Protein AF-0000000084778686 (afdb_homodimer)

Foldseek 3Di:
DCPPPPPPPPPPPPPPPPVPLPPLPAEEDQQLPPVFQWFPGARAVVQVVDAAAAFHKYWGADDLVQWKKWKDDPVCLVVVHHDPPIDIGRPRTDIDGRHDFAKIKIATNPDCCRPRRVRIDMHGYHYPSPPPPPDPDDPPPPPPPPPPPPPDPPPPPPPPPPPDPD/DPPVPPPPPPPPPPPPPPVPLPPLPAEEDQQLPPVFQWFPGARAVVQVVDAAAAFHKYWGADPLVQWKKWKDDPVCLVVVHHDPPIDIGRPRTDIDGRHDFAKIKIATNPDCCRPRRVRIDMHGYHYPSPPPPPDPDDPPPPPPPPDPPPPDPPPPPPPPPDPDDD

InterPro domains:
  IPR003245 Phytocyanin domain [PF02298] (37-117)
  IPR003245 Phytocyanin domain [PS51485] (27-127)
  IPR008972 Cupredoxin [G3DSA:2.60.40.420] (25-130)
  IPR008972 Cupredoxin [SSF49503] (26-125)
  IPR039391 Phytocyanin-like [PTHR33021] (24-146)

Solvent-accessible surface area (backbone atoms only — not comparable to full-atom values): 20355 Å² total; per-residue (Å²): 134,82,80,72,75,76,74,75,74,75,72,74,73,72,72,69,74,64,75,61,70,71,73,70,70,64,48,76,43,55,40,59,56,95,71,21,56,47,73,74,43,68,37,58,63,59,40,70,74,51,87,43,35,34,57,18,27,41,34,40,40,42,58,43,88,72,47,45,43,31,49,45,53,73,70,32,58,76,67,59,49,84,61,88,50,44,35,35,40,23,72,26,70,41,76,47,68,35,85,55,60,45,77,49,32,40,32,21,79,50,85,53,30,28,79,74,20,40,27,42,40,58,46,64,26,35,54,63,70,62,61,68,74,75,64,74,75,70,75,77,68,76,81,70,83,72,77,80,73,79,76,77,82,75,79,78,75,79,76,77,75,73,82,71,88,117,132,86,74,77,75,76,75,73,73,74,75,74,73,72,71,69,72,67,74,63,70,70,74,69,70,62,47,77,43,55,41,57,57,95,71,22,57,48,72,75,45,69,39,57,61,59,42,70,74,53,89,44,36,34,57,19,28,41,35,40,38,42,57,42,90,72,46,45,42,30,49,45,52,72,70,32,56,75,67,58,45,82,60,88,50,45,36,34,42,22,72,25,69,43,76,48,70,35,84,55,60,44,77,50,34,40,32,22,81,49,85,54,31,27,78,75,20,40,28,43,42,58,47,64,26,35,55,65,70,61,61,70,72,77,65,74,76,71,76,79,70,77,82,71,84,74,78,80,76,80,78,80,82,76,78,80,78,80,79,77,78,75,86,74,80,132

Organism: Brachypodium distachyon (NCBI:txid15368)

Secondary structure (DSSP, 8-state):
---------------------------EEETTGGG-S-TT--HHHHHHTS-EETT-EEEEE--TTT--EEEE-HHHHHHT---TT--EE-SSEEEEE--SSEEEEEE--STTTTTTT--EEEEEEEPTT-------------------------------------/---------------------------EEETTGGG-S-TT--HHHHHHTS-EETT-EEEEE--TTT--EEEE-HHHHHHT---TT--EE-SSEEEEE--SSEEEEEE--STTTTTTT--EEEEEEEPTT-------------------------------------

pLDDT: mean 74.98, std 29.48, range [22.11, 98.94]

Sequence (332 aa):
MASKHMLVAVAVAALAVAFLPGLAVASEHVVGDDKGWTLQFNYTAWSESRKFVVGDTLLFKYGSSSHNVVEVGGVDFAACTKPAGANTWSTGEDRVTLHKAGRRWFICDIGEHCEKGGMKFKVTVDEAGALPPNGPPAPSNPAGKVHAKHFGVAAVTALAAAALVLMASKHMLVAVAVAALAVAFLPGLAVASEHVVGDDKGWTLQFNYTAWSESRKFVVGDTLLFKYGSSSHNVVEVGGVDFAACTKPAGANTWSTGEDRVTLHKAGRRWFICDIGEHCEKGGMKFKVTVDEAGALPPNGPPAPSNPAGKVHAKHFGVAAVTALAAAALVL

Radius of gyration: 33.82 Å; Cα contacts (8 Å, |Δi|>4): 494; chains: 2; bounding box: 87×88×96 Å

Nearest PDB structures (foldseek):
  1ws8-assembly1_C  TM=9.640E-01  e=4.017E-13  Cucurbita pepo
  2cbp-assembly1_A  TM=9.620E-01  e=9.177E-13  Cucumis sativus
  1f56-assembly1_A  TM=9.262E-01  e=1.482E-10  Spinacia oleracea
  1x9u-assembly2_B  TM=9.208E-01  e=4.959E-10  Armoracia rusticana
  2dwt-assembly1_A  TM=5.868E-01  e=4.143E-02  Cereibacter sphaeroides

Structure (mmCIF, N/CA/C/O backbone):
data_AF-0000000084778686-model_v1
#
loop_
_entity.id
_entity.type
_entity.pdbx_description
1 polymer 'Phytocyanin domain-containing protein'
#
loop_
_atom_site.group_PDB
_atom_site.id
_atom_site.type_symbol
_atom_site.label_atom_id
_atom_site.label_alt_id
_atom_site.label_comp_id
_atom_site.label_asym_id
_atom_site.label_entity_id
_atom_site.label_seq_id
_atom_site.pdbx_PDB_ins_code
_atom_site.Cartn_x
_atom_site.Cartn_y
_atom_site.Cartn_z
_atom_site.occupancy
_atom_site.B_iso_or_equiv
_atom_site.auth_seq_id
_atom_site.auth_comp_id
_atom_site.auth_asym_id
_atom_site.auth_atom_id
_atom_site.pdbx_PDB_model_num
ATOM 1 N N . MET A 1 1 ? -3.426 68.688 40.531 1 25.09 1 MET A N 1
ATOM 2 C CA . MET A 1 1 ? -2.719 67.438 40.562 1 25.09 1 MET A CA 1
ATOM 3 C C . MET A 1 1 ? -3.045 66.562 39.344 1 25.09 1 MET A C 1
ATOM 5 O O . MET A 1 1 ? -3.834 67 38.5 1 25.09 1 MET A O 1
ATOM 9 N N . ALA A 1 2 ? -3.525 65.25 39.531 1 34.38 2 ALA A N 1
ATOM 10 C CA . ALA A 1 2 ? -3.209 63.906 39.031 1 34.38 2 ALA A CA 1
ATOM 11 C C . ALA A 1 2 ? -4 63.594 37.75 1 34.38 2 ALA A C 1
ATOM 13 O O . ALA A 1 2 ? -5.168 63.188 37.844 1 34.38 2 ALA A O 1
ATOM 14 N N . SER A 1 3 ? -4.125 64.562 36.844 1 39.91 3 SER A N 1
ATOM 15 C CA . SER A 1 3 ? -4.715 64.125 35.562 1 39.91 3 SER A CA 1
ATOM 16 C C . SER A 1 3 ? -4.035 62.844 35.062 1 39.91 3 SER A C 1
ATOM 18 O O . SER A 1 3 ? -2.877 62.875 34.625 1 39.91 3 SER A O 1
ATOM 20 N N . LYS A 1 4 ? -4.242 61.781 35.906 1 41.91 4 LYS A N 1
ATOM 21 C CA . LYS A 1 4 ? -3.889 60.375 35.656 1 41.91 4 LYS A CA 1
ATOM 22 C C . LYS A 1 4 ? -4.277 59.938 34.25 1 41.91 4 LYS A C 1
ATOM 24 O O . LYS A 1 4 ? -5.445 60.031 33.875 1 41.91 4 LYS A O 1
ATOM 29 N N . HIS A 1 5 ? -3.424 60.312 33.188 1 42.56 5 HIS A N 1
ATOM 30 C CA . HIS A 1 5 ? -3.221 59.719 31.875 1 42.56 5 HIS A CA 1
ATOM 31 C C . HIS A 1 5 ? -3.418 58.219 31.938 1 42.56 5 HIS A C 1
ATOM 33 O O . HIS A 1 5 ? -2.719 57.5 32.688 1 42.56 5 HIS A O 1
ATOM 39 N N . MET A 1 6 ? -4.68 57.812 32 1 36.16 6 MET A N 1
ATOM 40 C CA . MET A 1 6 ? -5.07 56.406 31.781 1 36.16 6 MET A CA 1
ATOM 41 C C . MET A 1 6 ? -4.367 55.844 30.562 1 36.16 6 MET A 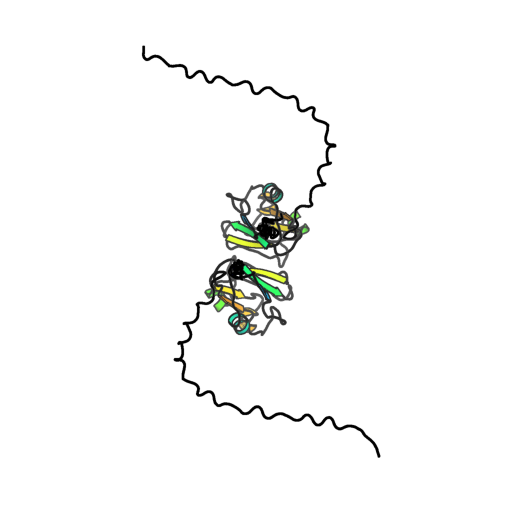C 1
ATOM 43 O O . MET A 1 6 ? -4.617 56.25 29.438 1 36.16 6 MET A O 1
ATOM 47 N N . LEU A 1 7 ? -3.031 55.625 30.609 1 38.62 7 LEU A N 1
ATOM 48 C CA . LEU A 1 7 ? -2.301 54.844 29.641 1 38.62 7 LEU A CA 1
ATOM 49 C C . LEU A 1 7 ? -3.025 53.531 29.359 1 38.62 7 LEU A C 1
ATOM 51 O O . LEU A 1 7 ? -3.236 52.719 30.266 1 38.62 7 LEU A O 1
ATOM 55 N N . VAL A 1 8 ? -4.121 53.625 28.625 1 40.12 8 VAL A N 1
ATOM 56 C CA . VAL A 1 8 ? -4.742 52.406 28.047 1 40.12 8 VAL A CA 1
ATOM 57 C C . VAL A 1 8 ? -3.666 51.531 27.438 1 40.12 8 VAL A C 1
ATOM 59 O O . VAL A 1 8 ? -2.953 51.938 26.516 1 40.12 8 VAL A O 1
ATOM 62 N N . ALA A 1 9 ? -2.898 50.781 28.25 1 38 9 ALA A N 1
ATOM 63 C CA . ALA A 1 9 ? -2.047 49.688 27.797 1 38 9 ALA A CA 1
ATOM 64 C C . ALA A 1 9 ? -2.795 48.781 26.812 1 38 9 ALA A C 1
ATOM 66 O O . ALA A 1 9 ? -3.809 48.156 27.172 1 38 9 ALA A O 1
ATOM 67 N N . VAL A 1 10 ? -3.027 49.25 25.609 1 40.84 10 VAL A N 1
ATOM 68 C CA . VAL A 1 10 ? -3.398 48.281 24.547 1 40.84 10 VAL A CA 1
ATOM 69 C C . VAL A 1 10 ? -2.516 47.062 24.641 1 40.84 10 VAL A C 1
ATOM 71 O O . VAL A 1 10 ? -1.301 47.125 24.438 1 40.84 10 VAL A O 1
ATOM 74 N N . ALA A 1 11 ? -2.758 46.125 25.594 1 37.62 11 ALA A N 1
ATOM 75 C CA . ALA A 1 11 ? -2.141 44.812 25.547 1 37.62 11 ALA A CA 1
ATOM 76 C C . ALA A 1 11 ? -2.277 44.188 24.172 1 37.62 11 ALA A C 1
ATOM 78 O O . ALA A 1 11 ? -3.391 43.969 23.688 1 37.62 11 ALA A O 1
ATOM 79 N N . VAL A 1 12 ? -1.451 44.594 23.219 1 39.34 12 VAL A N 1
ATOM 80 C CA . VAL A 1 12 ? -1.288 43.812 22 1 39.34 12 VAL A CA 1
ATOM 81 C C . VAL A 1 12 ? -1.288 42.312 22.344 1 39.34 12 VAL A C 1
ATOM 83 O O . VAL A 1 12 ? -0.411 41.844 23.062 1 39.34 12 VAL A O 1
ATOM 86 N N . ALA A 1 13 ? -2.445 41.688 22.578 1 37.62 13 ALA A N 1
ATOM 87 C CA . ALA A 1 13 ? -2.512 40.25 22.562 1 37.62 13 ALA A CA 1
ATOM 88 C C . ALA A 1 13 ? -1.641 39.656 21.438 1 37.62 13 ALA A C 1
ATOM 90 O O . ALA A 1 13 ? -1.935 39.844 20.266 1 37.62 13 ALA A O 1
ATOM 91 N N . ALA A 1 14 ? -0.304 39.656 21.516 1 37.28 14 ALA A N 1
ATOM 92 C CA . ALA A 1 14 ? 0.482 38.812 20.656 1 37.28 14 ALA A CA 1
ATOM 93 C C . ALA A 1 14 ? -0.18 37.438 20.484 1 37.28 14 ALA A C 1
ATOM 95 O O . ALA A 1 14 ? -0.278 36.656 21.453 1 37.28 14 ALA A O 1
ATOM 96 N N . LEU A 1 15 ? -1.285 37.312 19.75 1 38.56 15 LEU A N 1
ATOM 97 C CA . LEU A 1 15 ? -1.689 36 19.312 1 38.56 15 LEU A CA 1
ATOM 98 C C . LEU A 1 15 ? -0.472 35.125 19.062 1 38.56 15 LEU A C 1
ATOM 100 O O . LEU A 1 15 ? 0.303 35.375 18.141 1 38.56 15 LEU A O 1
ATOM 104 N N . ALA A 1 16 ? 0.189 34.625 20.078 1 36.12 16 ALA A N 1
ATOM 105 C CA . ALA A 1 16 ? 1.162 33.562 19.891 1 36.12 16 ALA A CA 1
ATOM 106 C C . ALA A 1 16 ? 0.716 32.594 18.797 1 36.12 16 ALA A C 1
ATOM 108 O O . ALA A 1 16 ? -0.283 31.875 18.953 1 36.12 16 ALA A O 1
ATOM 109 N N . VAL A 1 17 ? 0.829 32.969 17.531 1 39.16 17 VAL A N 1
ATOM 110 C CA . VAL A 1 17 ? 0.806 31.891 16.562 1 39.16 17 VAL A CA 1
ATOM 111 C C . VAL A 1 17 ? 1.524 30.672 17.125 1 39.16 17 VAL A C 1
ATOM 113 O O . VAL A 1 17 ? 2.75 30.672 17.266 1 39.16 17 VAL A O 1
ATOM 116 N N . ALA A 1 18 ? 0.991 30.078 18.219 1 39.03 18 ALA A N 1
ATOM 117 C CA . ALA A 1 18 ? 1.521 28.766 18.578 1 39.03 18 ALA A CA 1
ATOM 118 C C . ALA A 1 18 ? 2.111 28.062 17.359 1 39.03 18 ALA A C 1
ATOM 120 O O . ALA A 1 18 ? 1.442 27.922 16.328 1 39.03 18 ALA A O 1
ATOM 121 N N . PHE A 1 19 ? 3.393 28.203 17.125 1 37.66 19 PHE A N 1
ATOM 122 C CA . PHE A 1 19 ? 4.078 27.234 16.266 1 37.66 19 PHE A CA 1
ATOM 123 C C . PHE A 1 19 ? 3.402 25.875 16.344 1 37.66 19 PHE A C 1
ATOM 125 O O . PHE A 1 19 ? 3.525 25.172 17.359 1 37.66 19 PHE A O 1
ATOM 132 N N . LEU A 1 20 ? 2.16 25.688 16 1 42.56 20 LEU A N 1
ATOM 133 C CA . LEU A 1 20 ? 1.741 24.312 15.781 1 42.56 20 LEU A CA 1
ATOM 134 C C . LEU A 1 20 ? 2.916 23.453 15.32 1 42.56 20 LEU A C 1
ATOM 136 O O . LEU A 1 20 ? 3.607 23.797 14.367 1 42.56 20 LEU A O 1
ATOM 140 N N . PRO A 1 21 ? 3.686 22.812 16.219 1 46.88 21 PRO A N 1
ATOM 141 C CA . PRO A 1 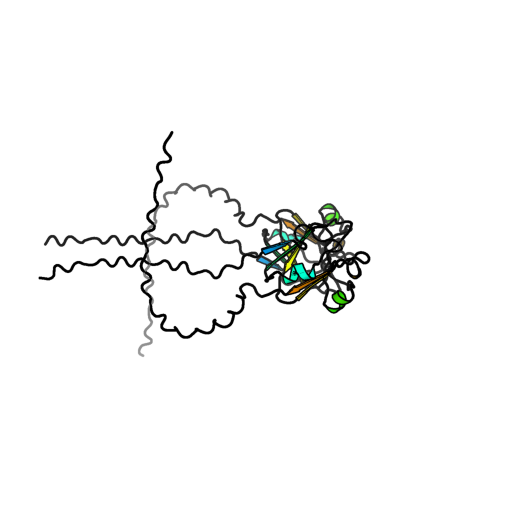21 ? 4.668 21.922 15.609 1 46.88 21 PRO A CA 1
ATOM 142 C C . PRO A 1 21 ? 4.32 21.547 14.164 1 46.88 21 PRO A C 1
ATOM 144 O O . PRO A 1 21 ? 3.146 21.562 13.789 1 46.88 21 PRO A O 1
ATOM 147 N N . GLY A 1 22 ? 5.125 21.984 13.195 1 44.84 22 GLY A N 1
ATOM 148 C CA . GLY A 1 22 ? 4.945 21.656 11.789 1 44.84 22 GLY A CA 1
ATOM 149 C C . GLY A 1 22 ? 4.172 20.359 11.57 1 44.84 22 GLY A C 1
ATOM 150 O O . GLY A 1 22 ? 4.625 19.297 11.961 1 44.84 22 GLY A O 1
ATOM 151 N N . LEU A 1 23 ? 2.867 20.312 11.797 1 49.16 23 LEU A N 1
ATOM 152 C CA . LEU A 1 23 ? 2.137 19.172 11.234 1 49.16 23 LEU A CA 1
ATOM 153 C C . LEU A 1 23 ? 2.926 18.516 10.109 1 49.16 23 LEU A C 1
ATOM 155 O O . LEU A 1 23 ? 3.152 19.141 9.062 1 49.16 23 LEU A O 1
ATOM 159 N N . ALA A 1 24 ? 4.039 17.844 10.453 1 56.38 24 ALA A N 1
ATOM 160 C CA . ALA A 1 24 ? 4.816 17.109 9.453 1 56.38 24 ALA A CA 1
ATOM 161 C C . ALA A 1 24 ? 3.912 16.531 8.375 1 56.38 24 ALA A C 1
ATOM 163 O O . ALA A 1 24 ? 3.1 15.641 8.656 1 56.38 24 ALA A O 1
ATOM 164 N N . VAL A 1 25 ? 3.502 17.406 7.359 1 69.5 25 VAL A N 1
ATOM 165 C CA . VAL A 1 25 ? 2.725 17.016 6.188 1 69.5 25 VAL A CA 1
ATOM 166 C C . VAL A 1 25 ? 3.379 15.812 5.512 1 69.5 25 VAL A C 1
ATOM 168 O O . VAL A 1 25 ? 4.605 15.758 5.383 1 69.5 25 VAL A O 1
ATOM 171 N N . ALA A 1 26 ? 2.738 14.656 5.508 1 83.56 26 ALA A N 1
ATOM 172 C CA . ALA A 1 26 ? 3.184 13.453 4.801 1 83.56 26 ALA A CA 1
ATOM 173 C C . ALA A 1 26 ? 3.697 13.805 3.404 1 83.56 26 ALA A C 1
ATOM 175 O O . ALA A 1 26 ? 3.066 14.57 2.678 1 83.56 26 ALA A O 1
ATOM 176 N N . SER A 1 27 ? 4.965 13.414 3.055 1 92.56 27 SER A N 1
ATOM 177 C CA . SER A 1 27 ? 5.586 13.664 1.758 1 92.56 27 SER A CA 1
ATOM 178 C C . SER A 1 27 ? 5.504 12.438 0.859 1 92.56 27 SER A C 1
ATOM 180 O O . SER A 1 27 ? 5.52 11.305 1.344 1 92.56 27 SER A O 1
ATOM 182 N N . GLU A 1 28 ? 5.375 12.703 -0.381 1 96.38 28 GLU A N 1
ATOM 183 C CA . GLU A 1 28 ? 5.539 11.672 -1.402 1 96.38 28 GLU A CA 1
ATOM 184 C C . GLU A 1 28 ? 6.945 11.711 -1.998 1 96.38 28 GLU A C 1
ATOM 186 O O . GLU A 1 28 ? 7.387 12.742 -2.506 1 96.38 28 GLU A O 1
ATOM 191 N N . HIS A 1 29 ? 7.637 10.648 -1.896 1 98.44 29 HIS A N 1
ATOM 192 C CA . HIS A 1 29 ? 8.969 10.484 -2.463 1 98.44 29 HIS A CA 1
ATOM 193 C C . HIS A 1 29 ? 8.922 9.664 -3.75 1 98.44 29 HIS A C 1
ATOM 195 O O . HIS A 1 29 ? 8.609 8.469 -3.723 1 98.44 29 HIS A O 1
ATOM 201 N N . VAL A 1 30 ? 9.297 10.328 -4.887 1 98.75 30 VAL A N 1
ATOM 202 C CA . VAL A 1 30 ? 9.406 9.562 -6.117 1 98.75 30 VAL A CA 1
ATOM 203 C C . VAL A 1 30 ? 10.703 8.742 -6.102 1 98.75 30 VAL A C 1
ATOM 205 O O . VAL A 1 30 ? 11.797 9.312 -6.125 1 98.75 30 VAL A O 1
ATOM 208 N N . VAL A 1 31 ? 10.562 7.48 -6.07 1 98.94 31 VAL A N 1
ATOM 209 C CA . VAL A 1 31 ? 11.727 6.598 -6.023 1 98.94 31 VAL A CA 1
ATOM 210 C C . VAL A 1 31 ? 12.516 6.719 -7.324 1 98.94 31 VAL A C 1
ATOM 212 O O . VAL A 1 31 ? 11.977 6.52 -8.414 1 98.94 31 VAL A O 1
ATOM 215 N N . GLY A 1 32 ? 13.789 7.051 -7.172 1 98.88 32 GLY A N 1
ATOM 216 C CA . GLY A 1 32 ? 14.641 7.219 -8.344 1 98.88 32 GLY A CA 1
ATOM 217 C C . GLY A 1 32 ? 14.508 8.586 -8.977 1 98.88 32 GLY A C 1
ATOM 218 O O . GLY A 1 32 ? 15.07 8.836 -10.047 1 98.88 32 GLY A O 1
ATOM 219 N N . ASP A 1 33 ? 13.711 9.445 -8.414 1 98.31 33 ASP A N 1
ATOM 220 C CA . ASP A 1 33 ? 13.5 10.797 -8.914 1 98.31 33 ASP A CA 1
ATOM 221 C C . ASP A 1 33 ? 13.07 10.781 -10.375 1 98.31 33 ASP A C 1
ATOM 223 O O . ASP A 1 33 ? 12.094 10.125 -10.734 1 98.31 33 ASP A O 1
ATOM 227 N N . ASP A 1 34 ? 13.789 11.461 -11.25 1 98 34 ASP A N 1
ATOM 228 C CA . ASP A 1 34 ? 13.375 11.594 -12.641 1 98 34 ASP A CA 1
ATOM 229 C C . ASP A 1 34 ? 13.609 10.297 -13.414 1 98 34 ASP A C 1
ATOM 231 O O . ASP A 1 34 ? 13.039 10.086 -14.484 1 98 34 ASP A O 1
ATOM 235 N N . LYS A 1 35 ? 14.398 9.438 -12.93 1 98.56 35 LYS A N 1
ATOM 236 C CA . LYS A 1 35 ? 14.711 8.188 -13.625 1 98.56 35 LYS A CA 1
ATOM 237 C C . LYS A 1 35 ? 13.656 7.125 -13.336 1 98.56 35 LYS A C 1
ATOM 239 O O . LYS A 1 35 ? 13.531 6.156 -14.086 1 98.56 35 LYS A O 1
ATOM 244 N N . GLY A 1 36 ? 12.992 7.305 -12.164 1 98.81 36 GLY A N 1
ATOM 245 C CA . GLY A 1 36 ? 12.031 6.297 -11.742 1 98.81 36 GLY A CA 1
ATOM 246 C C . GLY A 1 36 ? 12.688 5.012 -11.266 1 98.81 36 GLY A C 1
ATOM 247 O O . GLY A 1 36 ? 13.867 5.008 -10.898 1 98.81 36 GLY A O 1
ATOM 248 N N . TRP A 1 37 ? 11.906 4.02 -11.102 1 98.94 37 TRP A N 1
ATOM 249 C CA . TRP A 1 37 ? 12.312 2.672 -10.711 1 98.94 37 TRP A CA 1
ATOM 250 C C . TRP A 1 37 ? 12.859 1.9 -11.906 1 98.94 37 TRP A C 1
ATOM 252 O O . TRP A 1 37 ? 12.094 1.335 -12.688 1 98.94 37 TRP A O 1
ATOM 262 N N . THR A 1 38 ? 14.219 1.87 -11.961 1 98.81 38 THR A N 1
ATOM 263 C CA . THR A 1 38 ? 14.867 1.412 -13.188 1 98.81 38 THR A CA 1
ATOM 264 C C . THR A 1 38 ? 16.188 0.718 -12.875 1 98.81 38 THR A C 1
ATOM 266 O O . THR A 1 38 ? 16.625 0.693 -11.727 1 98.81 38 THR A O 1
ATOM 269 N N . LEU A 1 39 ? 16.781 0.163 -13.969 1 98.81 39 LEU A N 1
ATOM 270 C CA . LEU A 1 39 ? 18.062 -0.527 -13.828 1 98.81 39 LEU A CA 1
ATOM 271 C C . LEU A 1 39 ? 19.203 0.471 -13.719 1 98.81 39 LEU A C 1
ATOM 273 O O . LEU A 1 39 ? 19.125 1.572 -14.266 1 98.81 39 LEU A O 1
ATOM 277 N N . GLN A 1 40 ? 20.203 0.051 -12.945 1 98.5 40 GLN A N 1
ATOM 278 C CA . GLN A 1 40 ? 21.5 0.722 -12.883 1 98.5 40 GLN A CA 1
ATOM 279 C C . GLN A 1 40 ? 21.359 2.131 -12.312 1 98.5 40 GLN A C 1
ATOM 281 O O . GLN A 1 40 ? 22.031 3.059 -12.766 1 98.5 40 GLN A O 1
ATOM 286 N N . PHE A 1 41 ? 20.531 2.375 -11.523 1 98.81 41 PHE A N 1
ATOM 287 C CA . PHE A 1 41 ? 20.422 3.574 -10.703 1 98.81 41 PHE A CA 1
ATOM 288 C C . PHE A 1 41 ? 20.953 3.324 -9.297 1 98.81 41 PHE A C 1
ATOM 290 O O . PHE A 1 41 ? 20.766 2.238 -8.742 1 98.81 41 PHE A O 1
ATOM 297 N N . ASN A 1 42 ? 21.516 4.305 -8.68 1 98.81 42 ASN A N 1
ATOM 298 C CA . ASN A 1 42 ? 22.062 4.168 -7.328 1 98.81 42 ASN A CA 1
ATOM 299 C C . ASN A 1 42 ? 21.016 4.484 -6.266 1 98.81 42 ASN A C 1
ATOM 301 O O . ASN A 1 42 ? 21.031 5.566 -5.684 1 98.81 42 ASN A O 1
ATOM 305 N N . TYR A 1 43 ? 20.25 3.5 -5.887 1 98.88 43 TYR A N 1
ATOM 306 C CA . TYR A 1 43 ? 19.156 3.693 -4.941 1 98.88 43 TYR A CA 1
ATOM 307 C C . TYR A 1 43 ? 19.688 3.875 -3.523 1 98.88 43 TYR A C 1
ATOM 309 O O . TYR A 1 43 ? 19.047 4.527 -2.693 1 98.88 43 TYR A O 1
ATOM 317 N N . THR A 1 44 ? 20.812 3.32 -3.24 1 98.19 44 THR A N 1
ATOM 318 C CA . THR A 1 44 ? 21.406 3.531 -1.927 1 98.19 44 THR A CA 1
ATOM 319 C C . THR A 1 44 ? 21.672 5.016 -1.685 1 98.19 44 THR A C 1
ATOM 321 O O . THR A 1 44 ? 21.281 5.559 -0.647 1 98.19 44 THR A O 1
ATOM 324 N N . ALA A 1 45 ? 22.266 5.605 -2.623 1 98.44 45 ALA A N 1
ATOM 325 C CA . ALA A 1 45 ? 22.531 7.039 -2.496 1 98.44 45 ALA A CA 1
ATOM 326 C C . ALA A 1 45 ? 21.219 7.82 -2.424 1 98.44 45 ALA A C 1
ATOM 328 O O . ALA A 1 45 ? 21.094 8.773 -1.645 1 98.44 45 ALA A O 1
ATOM 329 N N . TRP A 1 46 ? 20.297 7.531 -3.24 1 98.69 46 TRP A N 1
ATOM 330 C CA . TRP A 1 46 ? 19 8.18 -3.266 1 98.69 46 TRP A CA 1
ATOM 331 C C . TRP A 1 46 ? 18.328 8.133 -1.892 1 98.69 46 TRP A C 1
ATOM 333 O O . TRP A 1 46 ? 17.859 9.148 -1.387 1 98.69 46 TRP A O 1
ATOM 343 N N . SER A 1 47 ? 18.281 6.883 -1.266 1 98.62 47 SER A N 1
ATOM 344 C CA . SER A 1 47 ? 17.578 6.723 -0.002 1 98.62 47 SER A CA 1
ATOM 345 C C . SER A 1 47 ? 18.344 7.352 1.152 1 98.62 47 SER A C 1
ATOM 347 O O . SER A 1 47 ? 17.75 7.875 2.094 1 98.62 47 SER A O 1
ATOM 349 N N . GLU A 1 48 ? 19.609 7.402 1.106 1 97.56 48 GLU A N 1
ATOM 350 C CA . GLU A 1 48 ? 20.422 7.918 2.199 1 97.56 48 GLU A CA 1
ATOM 351 C C . GLU A 1 48 ? 20.406 9.445 2.232 1 97.56 48 GLU A C 1
ATOM 353 O O . GLU A 1 48 ? 20.734 10.055 3.254 1 97.56 48 GLU A O 1
ATOM 358 N N . SER A 1 49 ? 20.062 10.016 1.188 1 96.81 49 SER A N 1
ATOM 359 C CA . SER A 1 49 ? 20.047 11.477 1.109 1 96.81 49 SER A CA 1
ATOM 360 C C . SER A 1 49 ? 18.719 12.047 1.594 1 96.81 49 SER A C 1
ATOM 362 O O . SER A 1 49 ? 18.516 13.266 1.56 1 96.81 49 SER A O 1
ATOM 364 N N . ARG A 1 50 ? 17.875 11.242 2.104 1 96.69 50 ARG A N 1
ATOM 365 C CA . ARG A 1 50 ? 16.516 11.664 2.418 1 96.69 50 ARG A CA 1
ATOM 366 C C . ARG A 1 50 ? 16.125 11.234 3.826 1 96.69 50 ARG A C 1
ATOM 368 O O . ARG A 1 50 ? 16.672 10.266 4.359 1 96.69 50 ARG A O 1
ATOM 375 N N . LYS A 1 51 ? 15.219 12.016 4.285 1 96.19 51 LYS A N 1
ATOM 376 C CA . LYS A 1 51 ? 14.539 11.617 5.52 1 96.19 51 LYS A CA 1
ATOM 377 C C . LYS A 1 51 ? 13.156 11.055 5.227 1 96.19 51 LYS A C 1
ATOM 379 O O . LYS A 1 51 ? 12.406 11.617 4.426 1 96.19 51 LYS A O 1
ATOM 384 N N . PHE A 1 52 ? 12.891 9.984 5.855 1 97.31 52 PHE A N 1
ATOM 385 C CA . PHE A 1 52 ? 11.578 9.352 5.762 1 97.31 52 PHE A CA 1
ATOM 386 C C . PHE A 1 52 ? 10.906 9.297 7.125 1 97.31 52 PHE A C 1
ATOM 388 O O . PHE A 1 52 ? 11.516 8.891 8.117 1 97.31 52 PHE A O 1
ATOM 395 N N . VAL A 1 53 ? 9.633 9.656 7.137 1 96.12 53 VAL A N 1
ATOM 396 C CA . VAL A 1 53 ? 8.883 9.594 8.391 1 96.12 53 VAL A CA 1
ATOM 397 C C . VAL A 1 53 ? 7.562 8.867 8.156 1 96.12 53 VAL A C 1
ATOM 399 O O . VAL A 1 53 ? 7.105 8.734 7.023 1 96.12 53 VAL A O 1
ATOM 402 N N . VAL A 1 54 ? 7.031 8.398 9.258 1 95.94 54 VAL A N 1
ATOM 403 C CA . VAL A 1 54 ? 5.734 7.738 9.211 1 95.94 54 VAL A CA 1
ATOM 404 C C . VAL A 1 54 ? 4.727 8.633 8.492 1 95.94 54 VAL A C 1
ATOM 406 O O . VAL A 1 54 ? 4.645 9.828 8.766 1 95.94 54 VAL A O 1
ATOM 409 N N . GLY A 1 55 ? 3.967 8.023 7.594 1 93.31 55 GLY A N 1
ATOM 410 C CA . GLY A 1 55 ? 2.979 8.766 6.824 1 93.31 55 GLY A CA 1
ATOM 411 C C . GLY A 1 55 ? 3.453 9.125 5.43 1 93.31 55 GLY A C 1
ATOM 412 O O . GLY A 1 55 ? 2.641 9.391 4.543 1 93.31 55 GLY A O 1
ATOM 413 N N . ASP A 1 56 ? 4.766 9.164 5.203 1 96.75 56 ASP A N 1
ATOM 414 C CA . ASP A 1 56 ? 5.289 9.406 3.863 1 96.75 56 ASP A CA 1
ATOM 415 C C . ASP A 1 56 ? 4.852 8.305 2.898 1 96.75 56 ASP A C 1
ATOM 417 O O . ASP A 1 56 ? 4.453 7.219 3.328 1 96.75 56 ASP A O 1
ATOM 421 N N . THR A 1 57 ? 4.902 8.664 1.663 1 98.19 57 THR A N 1
ATOM 422 C CA . THR A 1 57 ? 4.582 7.727 0.593 1 98.19 57 THR A CA 1
ATOM 423 C C . THR A 1 57 ? 5.754 7.594 -0.377 1 98.19 57 THR A C 1
ATOM 425 O O . THR A 1 57 ? 6.379 8.594 -0.743 1 98.19 57 THR A O 1
ATOM 428 N N . LEU A 1 58 ? 6.043 6.312 -0.723 1 98.88 58 LEU A N 1
ATOM 429 C CA . LEU A 1 58 ? 6.938 6.035 -1.843 1 98.88 58 LEU A CA 1
ATOM 430 C C . LEU A 1 58 ? 6.148 5.848 -3.135 1 98.88 58 LEU A C 1
ATOM 432 O O . LEU A 1 58 ? 5.223 5.031 -3.191 1 98.88 58 LEU A O 1
ATOM 436 N N . LEU A 1 59 ? 6.512 6.641 -4.125 1 98.88 59 LEU A N 1
ATOM 437 C CA . LEU A 1 59 ? 5.918 6.484 -5.449 1 98.88 59 LEU A CA 1
ATOM 438 C C . LEU A 1 59 ? 6.887 5.785 -6.398 1 98.88 59 LEU A C 1
ATOM 440 O O . LEU A 1 59 ? 7.969 6.301 -6.684 1 98.88 59 LEU A O 1
ATOM 444 N N . PHE A 1 60 ? 6.48 4.652 -6.914 1 98.88 60 PHE A N 1
ATOM 445 C CA . PHE A 1 60 ? 7.246 3.898 -7.898 1 98.88 60 PHE A CA 1
ATOM 446 C C . PHE A 1 60 ? 6.656 4.074 -9.297 1 98.88 60 PHE A C 1
ATOM 448 O O . PHE A 1 60 ? 5.492 3.744 -9.523 1 98.88 60 PHE A O 1
ATOM 455 N N . LYS A 1 61 ? 7.496 4.547 -10.172 1 98.81 61 LYS A N 1
ATOM 456 C CA . LYS A 1 61 ? 7.121 4.664 -11.578 1 98.81 61 LYS A CA 1
ATOM 457 C C . LYS A 1 61 ? 8.008 3.791 -12.453 1 98.81 61 LYS A C 1
ATOM 459 O O . LYS A 1 61 ? 9.234 3.896 -12.406 1 98.81 61 LYS A O 1
ATOM 464 N N . TYR A 1 62 ? 7.406 2.936 -13.242 1 98.62 62 TYR A N 1
ATOM 465 C CA . TYR A 1 62 ? 8.141 1.999 -14.086 1 98.62 62 TYR A CA 1
ATOM 466 C C . TYR A 1 62 ? 7.234 1.384 -15.141 1 98.62 62 TYR A C 1
ATOM 468 O O . TYR A 1 62 ? 6.012 1.538 -15.078 1 98.62 62 TYR A O 1
ATOM 476 N N . GLY A 1 63 ? 7.812 0.758 -16.188 1 97.25 63 GLY A N 1
ATOM 477 C CA . GLY A 1 63 ? 7.02 -0.073 -17.078 1 97.25 63 GLY A CA 1
ATOM 478 C C . GLY A 1 63 ? 6.512 -1.341 -16.406 1 97.25 63 GLY A C 1
ATOM 479 O O . GLY A 1 63 ? 7.301 -2.189 -15.992 1 97.25 63 GLY A O 1
ATOM 480 N N . SER A 1 64 ? 5.207 -1.475 -16.438 1 95 64 SER A N 1
ATOM 481 C CA . SER A 1 64 ? 4.598 -2.561 -15.672 1 95 64 SER A CA 1
ATOM 482 C C . SER A 1 64 ? 4.977 -3.92 -16.25 1 95 64 SER A C 1
ATOM 484 O O . SER A 1 64 ? 4.914 -4.938 -15.555 1 95 64 SER A O 1
ATOM 486 N N . SER A 1 65 ? 5.391 -3.953 -17.391 1 95.44 65 SER A N 1
ATOM 487 C CA . SER A 1 65 ? 5.809 -5.203 -18.016 1 95.44 65 SER A CA 1
ATOM 488 C C . SER A 1 65 ? 7.262 -5.523 -17.688 1 95.44 65 SER A C 1
ATOM 490 O O . SER A 1 65 ? 7.727 -6.645 -17.922 1 95.44 65 SER A O 1
ATOM 492 N N . SER A 1 66 ? 7.941 -4.629 -17.156 1 97.06 66 SER A N 1
ATOM 493 C CA . SER A 1 66 ? 9.391 -4.789 -17.047 1 97.06 66 SER A CA 1
ATOM 494 C C . SER A 1 66 ? 9.812 -4.973 -15.594 1 97.06 66 SER A C 1
ATOM 496 O O . SER A 1 66 ? 10.828 -5.625 -15.32 1 97.06 66 SER A O 1
ATOM 498 N N . HIS A 1 67 ? 9.07 -4.312 -14.719 1 98.56 67 HIS A N 1
ATOM 499 C CA . HIS A 1 67 ? 9.5 -4.309 -13.328 1 98.56 67 HIS A CA 1
ATOM 500 C C . HIS A 1 67 ? 8.328 -4.516 -12.383 1 98.56 67 HIS A C 1
ATOM 502 O O . HIS A 1 67 ? 7.168 -4.441 -12.797 1 98.56 67 HIS A O 1
ATOM 508 N N . ASN A 1 68 ? 8.609 -4.871 -11.156 1 98.75 68 ASN A N 1
ATOM 509 C CA . ASN A 1 68 ? 7.691 -4.855 -10.023 1 98.75 68 ASN A CA 1
ATOM 510 C C . ASN A 1 68 ? 8.359 -4.293 -8.773 1 98.75 68 ASN A C 1
ATOM 512 O O . ASN A 1 68 ? 9.508 -3.846 -8.82 1 98.75 68 ASN A O 1
ATOM 516 N N . VAL A 1 69 ? 7.625 -4.113 -7.711 1 98.94 69 VAL A N 1
ATOM 517 C CA . VAL A 1 69 ? 8.117 -3.758 -6.387 1 98.94 69 VAL A CA 1
ATOM 518 C C . VAL A 1 69 ? 7.727 -4.84 -5.379 1 98.94 69 VAL A C 1
ATOM 520 O O . VAL A 1 69 ? 6.551 -5.191 -5.266 1 98.94 69 VAL A O 1
ATOM 523 N N . VAL A 1 70 ? 8.727 -5.371 -4.723 1 98.88 70 VAL A N 1
ATOM 524 C CA . VAL A 1 70 ? 8.484 -6.359 -3.676 1 98.88 70 VAL A CA 1
ATOM 525 C C . VAL A 1 70 ? 9.07 -5.867 -2.354 1 98.88 70 VAL A C 1
ATOM 527 O O . VAL A 1 70 ? 10.219 -5.43 -2.299 1 98.88 70 VAL A O 1
ATOM 530 N N . GLU A 1 71 ? 8.227 -5.867 -1.33 1 98.81 71 GLU A N 1
ATOM 531 C CA . GLU A 1 71 ? 8.758 -5.602 0.005 1 98.81 71 GLU A CA 1
ATOM 532 C C . GLU A 1 71 ? 9.25 -6.883 0.671 1 98.81 71 GLU A C 1
ATOM 534 O O . GLU A 1 71 ? 8.547 -7.898 0.671 1 98.81 71 GLU A O 1
ATOM 539 N N . VAL A 1 72 ? 10.5 -6.75 1.211 1 98.75 72 VAL A N 1
ATOM 540 C CA . VAL A 1 72 ? 11.117 -7.953 1.768 1 98.75 72 VAL A CA 1
ATOM 541 C C . VAL A 1 72 ? 11.758 -7.625 3.115 1 98.75 72 VAL A C 1
ATOM 543 O O . VAL A 1 72 ? 11.68 -6.488 3.588 1 98.75 72 VAL A O 1
ATOM 546 N N . GLY A 1 73 ? 12.227 -8.695 3.805 1 97.94 73 GLY A N 1
ATOM 547 C CA . GLY A 1 73 ? 13.047 -8.523 4.992 1 97.94 73 GLY A CA 1
ATOM 548 C C . GLY A 1 73 ? 14.531 -8.406 4.68 1 97.94 73 GLY A C 1
ATOM 549 O O . GLY A 1 73 ? 14.938 -8.578 3.529 1 97.94 73 GLY A O 1
ATOM 550 N N . GLY A 1 74 ? 15.305 -8.148 5.715 1 98.31 74 GLY A N 1
ATOM 551 C CA . GLY A 1 74 ? 16.734 -7.906 5.555 1 98.31 74 GLY A CA 1
ATOM 552 C C . GLY A 1 74 ? 17.469 -9.07 4.918 1 98.31 74 GLY A C 1
ATOM 553 O O . GLY A 1 74 ? 18.328 -8.875 4.055 1 98.31 74 GLY A O 1
ATOM 554 N N . VAL A 1 75 ? 17.156 -10.242 5.309 1 98.38 75 VAL A N 1
ATOM 555 C CA . VAL A 1 75 ? 17.828 -11.43 4.801 1 98.38 75 VAL A CA 1
ATOM 556 C C . VAL A 1 75 ? 17.516 -11.609 3.316 1 98.38 75 VAL A C 1
ATOM 558 O O . VAL A 1 75 ? 18.422 -11.836 2.506 1 98.38 75 VAL A O 1
ATOM 561 N N . ASP A 1 76 ? 16.266 -11.5 2.953 1 98.69 76 ASP A N 1
ATOM 562 C CA . ASP A 1 76 ? 15.859 -11.633 1.56 1 98.69 76 ASP A CA 1
ATOM 563 C C . ASP A 1 76 ? 16.391 -10.484 0.71 1 98.69 76 ASP A C 1
ATOM 565 O O . ASP A 1 76 ? 16.719 -10.672 -0.464 1 98.69 76 ASP A O 1
ATOM 569 N N . PHE A 1 77 ? 16.5 -9.352 1.268 1 98.81 77 PHE A N 1
ATOM 570 C CA . PHE A 1 77 ? 17.078 -8.188 0.608 1 98.81 77 PHE A CA 1
ATOM 571 C C . PHE A 1 77 ? 18.531 -8.461 0.206 1 98.81 77 PHE A C 1
ATOM 573 O O . PHE A 1 77 ? 18.922 -8.203 -0.935 1 98.81 77 PHE A O 1
ATOM 580 N N . ALA A 1 78 ? 19.234 -8.93 1.15 1 98.75 78 ALA A N 1
ATOM 581 C CA . ALA A 1 78 ? 20.641 -9.219 0.9 1 98.75 78 ALA A CA 1
ATOM 582 C C . ALA A 1 78 ? 20.812 -10.289 -0.177 1 98.75 78 ALA A C 1
ATOM 584 O O . ALA A 1 78 ? 21.719 -10.211 -1.009 1 98.75 78 ALA A O 1
ATOM 585 N N . ALA A 1 79 ? 19.891 -11.188 -0.222 1 98.75 79 ALA A N 1
ATOM 586 C CA . ALA A 1 79 ? 20 -12.336 -1.115 1 98.75 79 ALA A CA 1
ATOM 587 C C . ALA A 1 79 ? 19.266 -12.086 -2.422 1 98.75 79 ALA A C 1
ATOM 589 O O . ALA A 1 79 ? 19.359 -12.883 -3.359 1 98.75 79 ALA A O 1
ATOM 590 N N . CYS A 1 80 ? 18.516 -11.055 -2.459 1 98.81 80 CYS A N 1
ATOM 591 C CA . CYS A 1 80 ? 17.641 -10.773 -3.594 1 98.81 80 CYS A CA 1
ATOM 592 C C . CYS A 1 80 ? 16.672 -11.93 -3.838 1 98.81 80 CYS A C 1
ATOM 594 O O . CYS A 1 80 ? 16.547 -12.414 -4.965 1 98.81 80 CYS A O 1
ATOM 596 N N . THR A 1 81 ? 15.961 -12.305 -2.785 1 98.56 81 THR A N 1
ATOM 597 C CA . THR A 1 81 ? 14.953 -13.352 -2.877 1 98.56 81 THR A CA 1
ATOM 598 C C . THR A 1 81 ? 13.586 -12.836 -2.445 1 98.56 81 THR A C 1
ATOM 600 O O . THR A 1 81 ? 13.484 -12.016 -1.525 1 98.56 81 THR A O 1
ATOM 603 N N . LYS A 1 82 ? 12.602 -13.273 -3.129 1 97.44 82 LYS A N 1
ATOM 604 C CA . LYS A 1 82 ? 11.227 -12.977 -2.738 1 97.44 82 LYS A CA 1
ATOM 605 C C . LYS A 1 82 ? 10.648 -14.086 -1.87 1 97.44 82 LYS A C 1
ATOM 607 O O . LYS A 1 82 ? 10.43 -15.203 -2.346 1 97.44 82 LYS A O 1
ATOM 612 N N . PRO A 1 83 ? 10.391 -13.781 -0.612 1 95.88 83 PRO A N 1
ATOM 613 C CA . PRO A 1 83 ? 9.734 -14.805 0.206 1 95.88 83 PRO A CA 1
ATOM 614 C C . PRO A 1 83 ? 8.266 -14.992 -0.154 1 95.88 83 PRO A C 1
ATOM 616 O O . PRO A 1 83 ? 7.652 -14.109 -0.758 1 95.88 83 PRO A O 1
ATOM 619 N N . ALA A 1 84 ? 7.762 -16.188 0.254 1 90.94 84 ALA A N 1
ATOM 620 C CA . ALA A 1 84 ? 6.332 -16.438 0.093 1 90.94 84 ALA A CA 1
ATOM 621 C C . ALA A 1 84 ? 5.512 -15.406 0.871 1 90.94 84 ALA A C 1
ATOM 623 O O . ALA A 1 84 ? 5.863 -15.047 1.996 1 90.94 84 ALA A O 1
ATOM 624 N N . GLY A 1 85 ? 4.559 -14.938 0.251 1 91.88 85 GLY A N 1
ATOM 625 C CA . GLY A 1 85 ? 3.639 -14.062 0.958 1 91.88 85 GLY A CA 1
ATOM 626 C C . GLY A 1 85 ? 4.086 -12.609 0.974 1 91.88 85 GLY A C 1
ATOM 627 O O . GLY A 1 85 ? 3.467 -11.773 1.631 1 91.88 85 GLY A O 1
ATOM 628 N N . ALA A 1 86 ? 5.137 -12.328 0.244 1 95.94 86 ALA A N 1
ATOM 629 C CA . ALA A 1 86 ? 5.59 -10.938 0.191 1 95.94 86 ALA A CA 1
ATOM 630 C C . ALA A 1 86 ? 4.562 -10.047 -0.5 1 95.94 86 ALA A C 1
ATOM 632 O O . ALA A 1 86 ? 3.957 -10.445 -1.499 1 95.94 86 ALA A O 1
ATOM 633 N N . ASN A 1 87 ? 4.418 -8.812 0.036 1 98 87 ASN A N 1
ATOM 634 C CA . ASN A 1 87 ? 3.656 -7.816 -0.706 1 98 87 ASN A CA 1
ATOM 635 C C . ASN A 1 87 ? 4.324 -7.469 -2.033 1 98 87 ASN A C 1
ATOM 637 O O . ASN A 1 87 ? 5.539 -7.258 -2.084 1 98 87 ASN A O 1
ATOM 641 N N . THR A 1 88 ? 3.512 -7.438 -3.066 1 98.44 88 THR A N 1
ATOM 642 C CA . THR A 1 88 ? 4.008 -7.148 -4.406 1 98.44 88 THR A CA 1
ATOM 643 C C . THR A 1 88 ? 3.111 -6.133 -5.109 1 98.44 88 THR A C 1
ATOM 645 O O . THR A 1 88 ? 1.885 -6.25 -5.07 1 98.44 88 THR A O 1
ATOM 648 N N . TRP A 1 89 ? 3.785 -5.141 -5.711 1 98.62 89 TRP A N 1
ATOM 649 C CA . TRP A 1 89 ? 3.141 -4.137 -6.551 1 98.62 89 TRP A CA 1
ATOM 650 C C . TRP A 1 89 ? 3.645 -4.223 -7.988 1 98.62 89 TRP A C 1
ATOM 652 O O . TRP A 1 89 ? 4.844 -4.402 -8.219 1 98.62 89 TRP A O 1
ATOM 662 N N . SER A 1 90 ? 2.674 -4.082 -9 1 97.44 90 SER A N 1
ATOM 663 C CA . SER A 1 90 ? 3.104 -4.336 -10.375 1 97.44 90 SER A CA 1
ATOM 664 C C . SER A 1 90 ? 2.309 -3.492 -11.367 1 97.44 90 SER A C 1
ATOM 666 O O . SER A 1 90 ? 2.221 -3.832 -12.547 1 97.44 90 SER A O 1
ATOM 668 N N . THR A 1 91 ? 1.752 -2.389 -10.945 1 95.5 91 THR A N 1
ATOM 669 C CA . THR A 1 91 ? 0.854 -1.663 -11.836 1 95.5 91 THR A CA 1
ATOM 670 C C . THR A 1 91 ? 1.627 -0.644 -12.664 1 95.5 91 THR A C 1
ATOM 672 O O . THR A 1 91 ? 1.109 -0.124 -13.656 1 95.5 91 THR A O 1
ATOM 675 N N . GLY A 1 92 ? 2.82 -0.342 -12.258 1 97.75 92 GLY A N 1
ATOM 676 C CA . GLY A 1 92 ? 3.637 0.623 -12.977 1 97.75 92 GLY A CA 1
ATOM 677 C C . GLY A 1 92 ? 3.607 2.008 -12.359 1 97.75 92 GLY A C 1
ATOM 678 O O . GLY A 1 92 ? 4.422 2.865 -12.711 1 97.75 92 GLY A O 1
ATOM 679 N N . GLU A 1 93 ? 2.656 2.314 -11.633 1 97.69 93 GLU A N 1
ATOM 680 C CA . GLU A 1 93 ? 2.57 3.51 -10.805 1 97.69 93 GLU A CA 1
ATOM 681 C C . GLU A 1 93 ? 2.012 3.18 -9.422 1 97.69 93 GLU A C 1
ATOM 683 O O . GLU A 1 93 ? 0.813 3.326 -9.18 1 97.69 93 GLU A O 1
ATOM 688 N N . ASP A 1 94 ? 2.828 2.758 -8.57 1 98.31 94 ASP A N 1
ATOM 689 C CA . ASP A 1 94 ? 2.416 2.225 -7.273 1 98.31 94 ASP A CA 1
ATOM 690 C C . ASP A 1 94 ? 2.807 3.17 -6.137 1 98.31 94 ASP A C 1
ATOM 692 O O . ASP A 1 94 ? 3.906 3.725 -6.137 1 98.31 94 ASP A O 1
ATOM 696 N N . ARG A 1 95 ? 1.94 3.379 -5.188 1 98.44 95 ARG A N 1
ATOM 697 C CA . ARG A 1 95 ? 2.17 4.121 -3.953 1 98.44 95 ARG A CA 1
ATOM 698 C C . ARG A 1 95 ? 2.201 3.186 -2.748 1 98.44 95 ARG A C 1
ATOM 700 O O . ARG A 1 95 ? 1.272 2.402 -2.541 1 98.44 95 ARG A O 1
ATOM 707 N N . VAL A 1 96 ? 3.264 3.275 -2.029 1 98.62 96 VAL A N 1
ATOM 708 C CA . VAL A 1 96 ? 3.447 2.527 -0.791 1 98.62 96 VAL A CA 1
ATOM 709 C C . VAL A 1 96 ? 3.598 3.494 0.381 1 98.62 96 VAL A C 1
ATOM 711 O O . VAL A 1 96 ? 4.613 4.18 0.5 1 98.62 96 VAL A O 1
ATOM 714 N N . THR A 1 97 ? 2.617 3.549 1.241 1 97.75 97 THR A N 1
ATOM 715 C CA . THR A 1 97 ? 2.699 4.41 2.416 1 97.75 97 THR A CA 1
ATOM 716 C C . THR A 1 97 ? 3.508 3.74 3.521 1 97.75 97 THR A C 1
ATOM 718 O O . THR A 1 97 ? 3.352 2.545 3.775 1 97.75 97 THR A O 1
ATOM 721 N N . LEU A 1 98 ? 4.32 4.504 4.148 1 97.94 98 LEU A N 1
ATOM 722 C CA . LEU A 1 98 ? 5.133 4.066 5.281 1 97.94 98 LEU A CA 1
ATOM 723 C C . LEU A 1 98 ? 4.371 4.242 6.594 1 97.94 98 LEU A C 1
ATOM 725 O O . LEU A 1 98 ? 4.461 5.297 7.23 1 97.94 98 LEU A O 1
ATOM 729 N N . HIS A 1 99 ? 3.783 3.174 7.039 1 96.5 99 HIS A N 1
ATOM 730 C CA . HIS A 1 99 ? 2.785 3.293 8.094 1 96.5 99 HIS A CA 1
ATOM 731 C C . HIS A 1 99 ? 3.42 3.137 9.477 1 96.5 99 HIS A C 1
ATOM 733 O O . HIS A 1 99 ? 2.783 3.414 10.492 1 96.5 99 HIS A O 1
ATOM 739 N N . LYS A 1 100 ? 4.723 2.705 9.531 1 96.25 100 LYS A N 1
ATOM 740 C CA . LYS A 1 100 ? 5.363 2.426 10.812 1 96.25 100 LYS A CA 1
ATOM 741 C C . LYS A 1 100 ? 6.848 2.785 10.766 1 96.25 100 LYS A C 1
ATOM 743 O O . LYS A 1 100 ? 7.496 2.65 9.727 1 96.25 100 LYS A O 1
ATOM 748 N N . ALA A 1 101 ? 7.328 3.223 11.922 1 97.44 101 ALA A N 1
ATOM 749 C CA . ALA A 1 101 ? 8.766 3.463 12.055 1 97.44 101 ALA A CA 1
ATOM 750 C C . ALA A 1 101 ? 9.547 2.16 11.945 1 97.44 101 ALA A C 1
ATOM 752 O O . ALA A 1 101 ? 9.039 1.089 12.281 1 97.44 101 ALA A O 1
ATOM 753 N N . GLY A 1 102 ? 10.852 2.309 11.523 1 98.31 102 GLY A N 1
ATOM 754 C CA . GLY A 1 102 ? 11.719 1.155 11.352 1 98.31 102 GLY A CA 1
ATOM 755 C C . GLY A 1 102 ? 12.266 1.025 9.945 1 98.31 102 GLY A C 1
ATOM 756 O O . GLY A 1 102 ? 12.109 1.935 9.125 1 98.31 102 GLY A O 1
ATOM 757 N N . ARG A 1 103 ? 12.852 -0.091 9.664 1 98.62 103 ARG A N 1
ATOM 758 C CA . ARG A 1 103 ? 13.453 -0.317 8.352 1 98.62 103 ARG A CA 1
ATOM 759 C C . ARG A 1 103 ? 12.461 -0.991 7.406 1 98.62 103 ARG A C 1
ATOM 761 O O . ARG A 1 103 ? 11.703 -1.867 7.82 1 98.62 103 ARG A O 1
ATOM 768 N N . ARG A 1 104 ? 12.516 -0.571 6.18 1 98.69 104 ARG A N 1
ATOM 769 C CA . ARG A 1 104 ? 11.789 -1.193 5.078 1 98.69 104 ARG A CA 1
ATOM 770 C C . ARG A 1 104 ? 12.711 -1.467 3.898 1 98.69 104 ARG A C 1
ATOM 772 O O . ARG A 1 104 ? 13.586 -0.654 3.586 1 98.69 104 ARG A O 1
ATOM 779 N N . TRP A 1 105 ? 12.508 -2.611 3.262 1 98.94 105 TRP A N 1
ATOM 780 C CA . TRP A 1 105 ? 13.359 -3.049 2.158 1 98.94 105 TRP A CA 1
ATOM 781 C C . TRP A 1 105 ? 12.523 -3.363 0.922 1 98.94 105 TRP A C 1
ATOM 783 O O . TRP A 1 105 ? 11.492 -4.039 1.016 1 98.94 105 TRP A O 1
ATOM 793 N N . PHE A 1 106 ? 12.992 -2.881 -0.212 1 98.94 106 PHE A N 1
ATOM 794 C CA . PHE A 1 106 ? 12.281 -3.07 -1.472 1 98.94 106 PHE A CA 1
ATOM 795 C C . PHE A 1 106 ? 13.227 -3.584 -2.553 1 98.94 106 PHE A C 1
ATOM 797 O O . PHE A 1 106 ? 14.375 -3.146 -2.641 1 98.94 106 PHE A O 1
ATOM 804 N N . ILE A 1 107 ? 12.711 -4.527 -3.363 1 98.94 107 ILE A N 1
ATOM 805 C CA . ILE A 1 107 ? 13.477 -5.043 -4.492 1 98.94 107 ILE A CA 1
ATOM 806 C C . ILE A 1 107 ? 12.57 -5.168 -5.715 1 98.94 107 ILE A C 1
ATOM 808 O O . ILE A 1 107 ? 11.344 -5.105 -5.598 1 98.94 107 ILE A O 1
ATOM 812 N N . CYS A 1 108 ? 13.156 -5.254 -6.859 1 98.94 108 CYS A N 1
ATOM 813 C CA . CYS A 1 108 ? 12.5 -5.852 -8.023 1 98.94 108 CYS A CA 1
ATOM 814 C C . CYS A 1 108 ? 12.891 -7.316 -8.172 1 98.94 108 CYS A C 1
ATOM 816 O O . CYS A 1 108 ? 14.078 -7.645 -8.25 1 98.94 108 CYS A O 1
ATOM 818 N N . ASP A 1 109 ? 11.969 -8.211 -8.25 1 98.25 109 ASP A N 1
ATOM 819 C CA . ASP A 1 109 ? 12.312 -9.633 -8.25 1 98.25 109 ASP A CA 1
ATOM 820 C C . ASP A 1 109 ? 12.25 -10.203 -9.664 1 98.25 109 ASP A C 1
ATOM 822 O O . ASP A 1 109 ? 12.203 -11.43 -9.836 1 98.25 109 ASP A O 1
ATOM 826 N N . ILE A 1 110 ? 12.18 -9.352 -10.672 1 98.06 110 ILE A N 1
ATOM 827 C CA . ILE A 1 110 ? 12.141 -9.797 -12.055 1 98.06 110 ILE A CA 1
ATOM 828 C C . ILE A 1 110 ? 13.562 -10.062 -12.547 1 98.06 110 ILE A C 1
ATOM 830 O O . ILE A 1 110 ? 14.414 -9.172 -12.523 1 98.06 110 ILE A O 1
ATOM 834 N N . GLY A 1 111 ? 13.812 -11.328 -13.031 1 97.81 111 GLY A N 1
ATOM 835 C CA . GLY A 1 111 ? 15.141 -11.672 -13.508 1 97.81 111 GLY A CA 1
ATOM 836 C C . GLY A 1 111 ? 16.234 -11.375 -12.508 1 97.81 111 GLY A C 1
ATOM 837 O O . GLY A 1 111 ? 16.141 -11.766 -11.344 1 97.81 111 GLY A O 1
ATOM 838 N N . GLU A 1 112 ? 17.312 -10.68 -12.984 1 98.69 112 GLU A N 1
ATOM 839 C CA . GLU A 1 112 ? 18.438 -10.32 -12.125 1 98.69 112 GLU A CA 1
ATOM 840 C C . GLU A 1 112 ? 18.438 -8.828 -11.812 1 98.69 112 GLU A C 1
ATOM 842 O O . GLU A 1 112 ? 19.5 -8.227 -11.617 1 98.69 112 GLU A O 1
ATOM 847 N N . HIS A 1 113 ? 17.25 -8.234 -11.758 1 98.88 113 HIS A N 1
ATOM 848 C CA . HIS A 1 113 ? 17.156 -6.789 -11.586 1 98.88 113 HIS A CA 1
ATOM 849 C C . HIS A 1 113 ? 17.656 -6.367 -10.203 1 98.88 113 HIS A C 1
ATOM 851 O O . HIS A 1 113 ? 18.219 -5.277 -10.047 1 98.88 113 HIS A O 1
ATOM 857 N N . CYS A 1 114 ? 17.453 -7.258 -9.289 1 98.88 114 CYS A N 1
ATOM 858 C CA . CYS A 1 114 ? 17.938 -6.988 -7.941 1 98.88 114 CYS A CA 1
ATOM 859 C C . CYS A 1 114 ? 19.453 -7.223 -7.844 1 98.88 114 CYS A C 1
ATOM 861 O O . CYS A 1 114 ? 20.203 -6.32 -7.469 1 98.88 114 CYS A O 1
ATOM 863 N N . GLU A 1 115 ? 19.891 -8.336 -8.234 1 98.5 115 GLU A N 1
ATOM 864 C CA . GLU A 1 115 ? 21.266 -8.805 -8.031 1 98.5 115 GLU A CA 1
ATOM 865 C C . GLU A 1 115 ? 22.234 -8.016 -8.898 1 98.5 115 GLU A C 1
ATOM 867 O O . GLU A 1 115 ? 23.297 -7.602 -8.422 1 98.5 115 GLU A O 1
ATOM 872 N N . LYS A 1 116 ? 21.875 -7.844 -10.133 1 98.5 116 LYS A N 1
ATOM 873 C CA . LYS A 1 116 ? 22.828 -7.258 -11.078 1 98.5 116 LYS A CA 1
ATOM 874 C C . LYS A 1 116 ? 22.375 -5.863 -11.508 1 98.5 116 LYS A C 1
ATOM 876 O O . LYS A 1 116 ? 23.203 -5.023 -11.859 1 98.5 116 LYS A O 1
ATOM 881 N N . GLY A 1 117 ? 21.094 -5.645 -11.398 1 98.75 117 GLY A N 1
ATOM 882 C CA . GLY A 1 117 ? 20.547 -4.391 -11.898 1 98.75 117 GLY A CA 1
ATOM 883 C C . GLY A 1 117 ? 20.516 -3.291 -10.859 1 98.75 117 GLY A C 1
ATOM 884 O O . GLY A 1 117 ? 20.234 -2.135 -11.172 1 98.75 117 GLY A O 1
ATOM 885 N N . GLY A 1 118 ? 20.703 -3.65 -9.586 1 98.75 118 GLY A N 1
ATOM 886 C CA . GLY A 1 118 ? 20.75 -2.66 -8.516 1 98.75 118 GLY A CA 1
ATOM 887 C C . GLY A 1 118 ? 19.391 -2.137 -8.117 1 98.75 118 GLY A C 1
ATOM 888 O O . GLY A 1 118 ? 19.281 -1.103 -7.457 1 98.75 118 GLY A O 1
ATOM 889 N N . MET A 1 119 ? 18.312 -2.852 -8.523 1 98.94 119 MET A N 1
ATOM 890 C CA . MET A 1 119 ? 16.969 -2.396 -8.203 1 98.94 119 MET A CA 1
ATOM 891 C C . MET A 1 119 ? 16.547 -2.869 -6.812 1 98.94 119 MET A C 1
ATOM 893 O O . MET A 1 119 ? 15.656 -3.705 -6.68 1 98.94 119 MET A O 1
ATOM 897 N N . LYS A 1 120 ? 17.172 -2.297 -5.855 1 98.94 120 LYS A N 1
ATOM 898 C CA . LYS A 1 120 ? 16.906 -2.555 -4.445 1 98.94 120 LYS A CA 1
ATOM 899 C C . LYS A 1 120 ? 17.375 -1.393 -3.574 1 98.94 120 LYS A C 1
ATOM 901 O O . LYS A 1 120 ? 18.359 -0.726 -3.895 1 98.94 120 LYS A O 1
ATOM 906 N N . PHE A 1 121 ? 16.641 -1.131 -2.535 1 98.94 121 PHE A N 1
ATOM 907 C CA . PHE A 1 121 ? 17.062 -0.166 -1.525 1 98.94 121 PHE A CA 1
ATOM 908 C C . PHE A 1 121 ? 16.328 -0.404 -0.213 1 98.94 121 PHE A C 1
ATOM 910 O O . PHE A 1 121 ? 15.352 -1.163 -0.168 1 98.94 121 PHE A O 1
ATOM 917 N N . LYS A 1 122 ? 16.844 0.217 0.795 1 98.81 122 LYS A N 1
ATOM 918 C CA . LYS A 1 122 ? 16.188 0.275 2.1 1 98.81 122 LYS A CA 1
ATOM 919 C C . LYS A 1 122 ? 15.961 1.72 2.537 1 98.81 122 LYS A C 1
ATOM 921 O O . LYS A 1 122 ? 16.672 2.625 2.096 1 98.81 122 LYS A O 1
ATOM 926 N N . VAL A 1 123 ? 15 1.854 3.328 1 98.75 123 VAL A N 1
ATOM 927 C CA . VAL A 1 123 ? 14.789 3.125 4.012 1 98.75 123 VAL A CA 1
ATOM 928 C C . VAL A 1 123 ? 14.695 2.893 5.52 1 98.75 123 VAL A C 1
ATOM 930 O O . VAL A 1 123 ? 14.305 1.808 5.961 1 98.75 123 VAL A O 1
ATOM 933 N N . THR A 1 124 ? 15.078 3.938 6.297 1 98.25 124 THR A N 1
ATOM 934 C CA . THR A 1 124 ? 14.766 4.035 7.719 1 98.25 124 THR A CA 1
ATOM 935 C C . THR A 1 124 ? 13.688 5.082 7.965 1 98.25 124 THR A C 1
ATOM 937 O O . THR A 1 124 ? 13.867 6.258 7.629 1 98.25 124 THR A O 1
ATOM 940 N N . VAL A 1 125 ? 12.602 4.605 8.516 1 98 125 VAL A N 1
ATOM 941 C CA . VAL A 1 125 ? 11.445 5.465 8.742 1 98 125 VAL A CA 1
ATOM 942 C C . VAL A 1 125 ? 11.43 5.938 10.195 1 98 125 VAL A C 1
ATOM 944 O O . VAL A 1 125 ? 11.406 5.125 11.125 1 98 125 VAL A O 1
ATOM 947 N N . ASP A 1 126 ? 11.422 7.238 10.344 1 96.88 126 ASP A N 1
ATOM 948 C CA . ASP A 1 126 ? 11.336 7.816 11.68 1 96.88 126 ASP A CA 1
ATOM 949 C C . ASP A 1 126 ? 9.891 8.125 12.055 1 96.88 126 ASP A C 1
ATOM 951 O O . ASP A 1 126 ? 9.031 8.258 11.188 1 96.88 126 ASP A O 1
ATOM 955 N N . GLU A 1 127 ? 9.609 8.211 13.438 1 94.06 127 GLU A N 1
ATOM 956 C CA . GLU A 1 127 ? 8.297 8.695 13.875 1 94.06 127 GLU A CA 1
ATOM 957 C C . GLU A 1 127 ? 8.039 10.109 13.375 1 94.06 127 GLU A C 1
ATOM 959 O O . GLU A 1 127 ? 8.953 10.93 13.312 1 94.06 127 GLU A O 1
ATOM 964 N N . ALA A 1 128 ? 6.715 10.203 13.039 1 82.06 128 ALA A N 1
ATOM 965 C CA . ALA A 1 128 ? 6.355 11.547 12.609 1 82.06 128 ALA A CA 1
ATOM 966 C C . ALA A 1 128 ? 6.625 12.562 13.719 1 82.06 128 ALA A C 1
ATOM 968 O O . ALA A 1 128 ? 6.332 12.312 14.891 1 82.06 128 ALA A O 1
ATOM 969 N N . GLY A 1 129 ? 7.07 13.664 13.352 1 68.25 129 GLY A N 1
ATOM 970 C CA . GLY A 1 129 ? 7.344 14.711 14.328 1 68.25 129 GLY A CA 1
ATOM 971 C C . GLY A 1 129 ? 8.672 14.539 15.031 1 68.25 129 GLY A C 1
ATOM 972 O O . GLY A 1 129 ? 9.031 15.336 15.898 1 68.25 129 GLY A O 1
ATOM 973 N N . ALA A 1 130 ? 9.156 13.328 14.914 1 55.97 130 ALA A N 1
ATOM 974 C CA . ALA A 1 130 ? 10.445 13.203 15.586 1 55.97 130 ALA A CA 1
ATOM 975 C C . ALA A 1 130 ? 11.422 14.266 15.102 1 55.97 130 ALA A C 1
ATOM 977 O O . ALA A 1 130 ? 11.758 14.312 13.914 1 55.97 130 ALA A O 1
ATOM 978 N N . LEU A 1 131 ? 11.18 15.438 15.617 1 51.34 131 LEU A N 1
ATOM 979 C CA . LEU A 1 131 ? 12.172 16.5 15.414 1 51.34 131 LEU A CA 1
ATOM 980 C C . LEU A 1 131 ? 13.586 15.938 15.5 1 51.34 131 LEU A C 1
ATOM 982 O O . LEU A 1 131 ? 13.844 14.992 16.25 1 51.34 131 LEU A O 1
ATOM 986 N N . PRO A 1 132 ? 14.344 16.094 14.445 1 49.97 132 PRO A N 1
ATOM 987 C CA . PRO A 1 132 ? 15.727 15.648 14.609 1 49.97 132 PRO A CA 1
ATOM 988 C C . PRO A 1 132 ? 16.281 15.922 16 1 49.97 132 PRO A C 1
ATOM 990 O O . PRO A 1 132 ? 15.852 16.875 16.656 1 49.97 132 PRO A O 1
ATOM 993 N N . PRO A 1 133 ? 16.766 14.922 16.594 1 43.22 133 PRO A N 1
ATOM 994 C CA . PRO A 1 133 ? 17.375 15.273 17.891 1 43.22 133 PRO A CA 1
ATOM 995 C C . PRO A 1 133 ? 18.094 16.609 17.844 1 43.22 133 PRO A C 1
ATOM 997 O O . PRO A 1 133 ? 18.656 16.984 16.812 1 43.22 133 PRO A O 1
ATOM 1000 N N . ASN A 1 134 ? 17.547 17.547 18.531 1 40.81 134 ASN A N 1
ATOM 1001 C CA . ASN A 1 134 ? 18.328 18.75 18.75 1 40.81 134 ASN A CA 1
ATOM 1002 C C . ASN A 1 134 ? 19.828 18.438 18.797 1 40.81 134 ASN A C 1
ATOM 1004 O O . ASN A 1 134 ? 20.266 17.578 19.562 1 40.81 134 ASN A O 1
ATOM 1008 N N . GLY A 1 135 ? 20.469 18.469 17.641 1 42.34 135 GLY A N 1
ATOM 1009 C CA . GLY A 1 135 ? 21.922 18.438 17.812 1 42.34 135 GLY A CA 1
ATOM 1010 C C . GLY A 1 135 ? 22.375 19.109 19.094 1 42.34 135 GLY A C 1
ATOM 1011 O O . GLY A 1 135 ? 21.656 19.906 19.688 1 42.34 135 GLY A O 1
ATOM 1012 N N . PRO A 1 136 ? 23.375 18.516 19.812 1 44.56 136 PRO A N 1
ATOM 1013 C CA . PRO A 1 136 ? 23.812 19.141 21.062 1 44.56 136 PRO A CA 1
ATOM 1014 C C . PRO A 1 136 ? 23.875 20.656 20.984 1 44.56 136 PRO A C 1
ATOM 1016 O O . PRO A 1 136 ? 24.141 21.219 19.922 1 44.56 136 PRO A O 1
ATOM 1019 N N . PRO A 1 137 ? 23.156 21.266 21.859 1 43.41 137 PRO A N 1
ATOM 1020 C CA . PRO A 1 137 ? 23.281 22.734 21.828 1 43.41 137 PRO A CA 1
ATOM 1021 C C . PRO A 1 137 ? 24.719 23.188 21.531 1 43.41 137 PRO A C 1
ATOM 1023 O O . PRO A 1 137 ? 25.672 22.5 21.906 1 43.41 137 PRO A O 1
ATOM 1026 N N . ALA A 1 138 ? 24.891 23.828 20.391 1 45.38 138 ALA A N 1
ATOM 1027 C CA . ALA A 1 138 ? 26.219 24.391 20.109 1 45.38 138 ALA A CA 1
ATOM 1028 C C . ALA A 1 138 ? 26.891 24.891 21.391 1 45.38 138 ALA A C 1
ATOM 1030 O O . ALA A 1 138 ? 26.234 25.469 22.25 1 45.38 138 ALA A O 1
ATOM 1031 N N . PRO A 1 139 ? 28.031 24.359 21.719 1 43.12 139 PRO A N 1
ATOM 1032 C CA . PRO A 1 139 ? 28.688 24.906 22.906 1 43.12 139 PRO A CA 1
ATOM 1033 C C . PRO A 1 139 ? 28.641 26.422 22.984 1 43.12 139 PRO A C 1
ATOM 1035 O O . PRO A 1 139 ? 28.656 27.094 21.938 1 43.12 139 PRO A O 1
ATOM 1038 N N . SER A 1 140 ? 27.797 26.922 23.859 1 37.47 140 SER A N 1
ATOM 1039 C CA . SER A 1 140 ? 27.766 28.359 24.094 1 37.47 140 SER A CA 1
ATOM 1040 C C . SER A 1 140 ? 29.172 28.938 24.141 1 37.47 140 SER A C 1
ATOM 1042 O O . SER A 1 140 ? 29.969 28.594 25.016 1 37.47 140 SER A O 1
ATOM 1044 N N . ASN A 1 141 ? 29.781 29.125 22.938 1 37.81 141 ASN A N 1
ATOM 1045 C CA . ASN A 1 141 ? 31.078 29.797 22.953 1 37.81 141 ASN A CA 1
ATOM 1046 C C . ASN A 1 141 ? 31.078 30.969 23.922 1 37.81 141 ASN A C 1
ATOM 1048 O O . ASN A 1 141 ? 30.141 31.75 23.969 1 37.81 141 ASN A O 1
ATOM 1052 N N . PRO A 1 142 ? 31.828 30.891 25.016 1 41.75 142 PRO A N 1
ATOM 1053 C CA . PRO A 1 142 ? 31.922 32.031 25.938 1 41.75 142 PRO A CA 1
ATOM 1054 C C . PRO A 1 142 ? 32.094 33.344 25.203 1 41.75 142 PRO A C 1
ATOM 1056 O O . PRO A 1 142 ? 32.688 33.406 24.125 1 41.75 142 PRO A O 1
ATOM 1059 N N . ALA A 1 143 ? 31.141 34.344 25.328 1 36.88 143 ALA A N 1
ATOM 1060 C CA . ALA A 1 143 ? 31.016 35.719 24.812 1 36.88 143 ALA A CA 1
ATOM 1061 C C . ALA A 1 143 ? 32.344 36.438 24.844 1 36.88 143 ALA A C 1
ATOM 1063 O O . ALA A 1 143 ? 32.906 36.719 25.922 1 36.88 143 ALA A O 1
ATOM 1064 N N . GLY A 1 144 ? 33.312 35.938 24 1 36.34 144 GLY A N 1
ATOM 1065 C CA . GLY A 1 144 ? 34.5 36.781 23.984 1 36.34 144 GLY A CA 1
ATOM 1066 C C . GLY A 1 144 ? 34.219 38.25 23.828 1 36.34 144 GLY A C 1
ATOM 1067 O O . GLY A 1 144 ? 33.219 38.625 23.172 1 36.34 144 GLY A O 1
ATOM 1068 N N . LYS A 1 145 ? 34.594 39.188 24.781 1 36.12 145 LYS A N 1
ATOM 1069 C CA . LYS A 1 145 ? 34.562 40.625 24.875 1 36.12 145 LYS A CA 1
ATOM 1070 C C . LYS A 1 145 ? 35.031 41.281 23.562 1 36.12 145 LYS A C 1
ATOM 1072 O O . LYS A 1 145 ? 36.219 41.25 23.25 1 36.12 145 LYS A O 1
ATOM 1077 N N . VAL A 1 146 ? 34.344 41.062 22.453 1 33.66 146 VAL A N 1
ATOM 1078 C CA . VAL A 1 146 ? 34.781 41.688 21.219 1 33.66 146 VAL A CA 1
ATOM 1079 C C . VAL A 1 146 ? 34.844 43.188 21.406 1 33.66 146 VAL A C 1
ATOM 1081 O O . VAL A 1 146 ? 33.906 43.781 21.969 1 33.66 146 VAL A O 1
ATOM 1084 N N . HIS A 1 147 ? 36 43.781 21.609 1 36.94 147 HIS A N 1
ATOM 1085 C CA . HIS A 1 147 ? 36.344 45.188 21.578 1 36.94 147 HIS A CA 1
ATOM 1086 C C . HIS A 1 147 ? 35.781 45.875 20.328 1 36.94 147 HIS A C 1
ATOM 1088 O O . HIS A 1 147 ? 36.031 45.438 19.219 1 36.94 147 HIS A O 1
ATOM 1094 N N . ALA A 1 148 ? 34.594 46.469 20.391 1 33.75 148 ALA A N 1
ATOM 1095 C CA . ALA A 1 148 ? 33.781 47.219 19.422 1 33.75 148 ALA A CA 1
ATOM 1096 C C . ALA A 1 148 ? 34.656 48.219 18.656 1 33.75 148 ALA A C 1
ATOM 1098 O O . ALA A 1 148 ? 35.062 49.25 19.219 1 33.75 148 ALA A O 1
ATOM 1099 N N . LYS A 1 149 ? 35.719 47.719 17.891 1 35.19 149 LYS A N 1
ATOM 1100 C CA . LYS A 1 149 ? 36.469 48.75 17.156 1 35.19 149 LYS A CA 1
ATOM 1101 C C . LYS A 1 149 ? 35.531 49.562 16.266 1 35.19 149 LYS A C 1
ATOM 1103 O O . LYS A 1 149 ? 34.594 49.031 15.68 1 35.19 149 LYS A O 1
ATOM 1108 N N . HIS A 1 150 ? 35.25 50.75 16.641 1 31.44 150 HIS A N 1
ATOM 1109 C CA . HIS A 1 150 ? 34.531 51.875 16.016 1 31.44 150 HIS A CA 1
ATOM 1110 C C . HIS A 1 150 ? 34.969 52.062 14.562 1 31.44 150 HIS A C 1
ATOM 1112 O O . HIS A 1 150 ? 36.125 52.406 14.289 1 31.44 150 HIS A O 1
ATOM 1118 N N . PHE A 1 151 ? 34.812 51 13.664 1 30.31 151 PHE A N 1
ATOM 1119 C CA . PHE A 1 151 ? 35.25 51.25 12.305 1 30.31 151 PHE A CA 1
ATOM 1120 C C . PHE A 1 151 ? 34.5 52.406 11.672 1 30.31 151 PHE A C 1
ATOM 1122 O O . PHE A 1 151 ? 33.312 52.531 11.836 1 30.31 151 PHE A O 1
ATOM 1129 N N . GLY A 1 152 ? 35.156 53.531 11.562 1 28.86 152 GLY A N 1
ATOM 1130 C CA . GLY A 1 152 ? 34.844 54.812 10.945 1 28.86 152 GLY A CA 1
ATOM 1131 C C . GLY A 1 152 ? 34.344 54.688 9.516 1 28.86 152 GLY A C 1
ATOM 1132 O O . GLY A 1 152 ? 34.938 54 8.703 1 28.86 152 GLY A O 1
ATOM 1133 N N 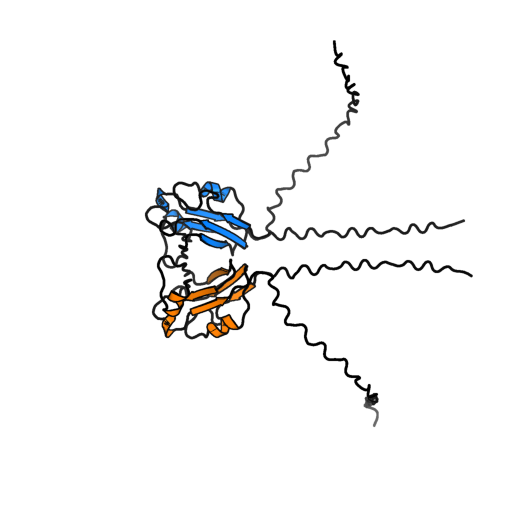. VAL A 1 153 ? 33 54.719 9.242 1 28.72 153 VAL A N 1
ATOM 1134 C CA . VAL A 1 153 ? 32.156 54.688 8.062 1 28.72 153 VAL A CA 1
ATOM 1135 C C . VAL A 1 153 ? 32.688 55.656 7.004 1 28.72 153 VAL A C 1
ATOM 1137 O O . VAL A 1 153 ? 32.656 56.875 7.188 1 28.72 153 VAL A O 1
ATOM 1140 N N . ALA A 1 154 ? 33.844 55.312 6.324 1 29.72 154 ALA A N 1
ATOM 1141 C CA . ALA A 1 154 ? 34.344 56.125 5.238 1 29.72 154 ALA A CA 1
ATOM 1142 C C . ALA A 1 154 ? 33.312 56.344 4.16 1 29.72 154 ALA A C 1
ATOM 1144 O O . ALA A 1 154 ? 32.625 55.406 3.752 1 29.72 154 ALA A O 1
ATOM 1145 N N . ALA A 1 155 ? 32.75 57.531 4.066 1 30.33 155 ALA A N 1
ATOM 1146 C CA . ALA A 1 155 ? 31.797 58.219 3.188 1 30.33 155 ALA A CA 1
ATOM 1147 C C . ALA A 1 155 ? 32.188 58.062 1.724 1 30.33 155 ALA A C 1
ATOM 1149 O O . ALA A 1 155 ? 33.281 58.531 1.321 1 30.33 155 ALA A O 1
ATOM 1150 N N . VAL A 1 156 ? 32 56.875 1.148 1 30.34 156 VAL A N 1
ATOM 1151 C CA . VAL A 1 156 ? 32.344 56.594 -0.245 1 30.34 156 VAL A CA 1
ATOM 1152 C C . VAL A 1 156 ? 31.672 57.625 -1.153 1 30.34 156 VAL A C 1
ATOM 1154 O O . VAL A 1 156 ? 30.453 57.812 -1.102 1 30.34 156 VAL A O 1
ATOM 1157 N N . THR A 1 157 ? 32.375 58.688 -1.468 1 28.16 157 THR A N 1
ATOM 1158 C CA . THR A 1 157 ? 32.094 59.781 -2.365 1 28.16 157 THR A CA 1
ATOM 1159 C C . THR A 1 157 ? 31.844 59.312 -3.787 1 28.16 157 THR A C 1
ATOM 1161 O O . THR A 1 157 ? 32.719 58.656 -4.387 1 28.16 157 THR A O 1
ATOM 1164 N N . ALA A 1 158 ? 30.703 58.688 -4.051 1 28.69 158 ALA A N 1
ATOM 1165 C CA . ALA A 1 158 ? 30.312 58.25 -5.387 1 28.69 158 ALA A CA 1
ATOM 1166 C C . ALA A 1 158 ? 30.391 59.375 -6.398 1 28.69 158 ALA A C 1
ATOM 1168 O O . ALA A 1 158 ? 29.672 60.375 -6.273 1 28.69 158 ALA A O 1
ATOM 1169 N N . LEU A 1 159 ? 31.609 59.625 -6.949 1 24.47 159 LEU A N 1
ATOM 1170 C CA . LEU A 1 159 ? 31.891 60.625 -7.973 1 24.47 159 LEU A CA 1
ATOM 1171 C C . LEU A 1 159 ? 31.094 60.344 -9.242 1 24.47 159 LEU A C 1
ATOM 1173 O O . LEU A 1 159 ? 31.156 59.25 -9.789 1 24.47 159 LEU A O 1
ATOM 1177 N N . ALA A 1 160 ? 29.938 60.906 -9.375 1 27.78 160 ALA A N 1
ATOM 1178 C CA . ALA A 1 160 ? 29.047 60.969 -10.531 1 27.78 160 ALA A CA 1
ATOM 1179 C C . ALA A 1 160 ? 29.766 61.531 -11.75 1 27.78 160 ALA A C 1
ATOM 1181 O O . ALA A 1 160 ? 30.125 62.719 -11.773 1 27.78 160 ALA A O 1
ATOM 1182 N N . ALA A 1 161 ? 30.859 60.844 -12.211 1 24.89 161 ALA A N 1
ATOM 1183 C CA . ALA A 1 161 ? 31.578 61.438 -13.328 1 24.89 161 ALA A 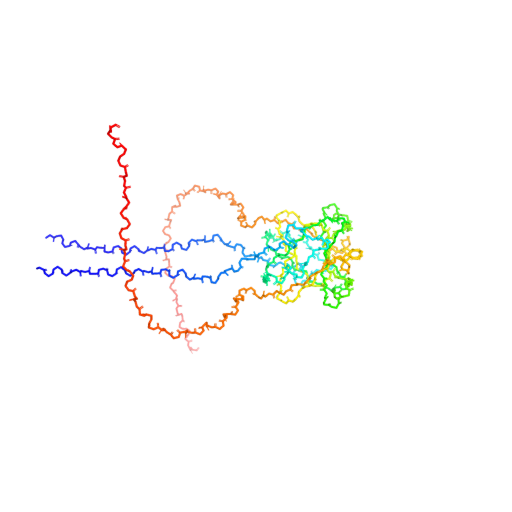CA 1
ATOM 1184 C C . ALA A 1 161 ? 30.656 61.719 -14.508 1 24.89 161 ALA A C 1
ATOM 1186 O O . ALA A 1 161 ? 29.75 60.938 -14.789 1 24.89 161 ALA A O 1
ATOM 1187 N N . ALA A 1 162 ? 30.484 62.969 -14.836 1 27.67 162 ALA A N 1
ATOM 1188 C CA . ALA A 1 162 ? 29.859 63.719 -15.906 1 27.67 162 ALA A CA 1
ATOM 1189 C C . ALA A 1 162 ? 30.406 63.312 -17.266 1 27.67 162 ALA A C 1
ATOM 1191 O O . ALA A 1 162 ? 31.578 63.562 -17.578 1 27.67 162 ALA A O 1
ATOM 1192 N N . ALA A 1 163 ? 30.312 62.031 -17.641 1 27.48 163 ALA A N 1
ATOM 1193 C CA . ALA A 1 163 ? 30.875 61.75 -18.969 1 27.48 163 ALA A CA 1
ATOM 1194 C C . ALA A 1 163 ? 30.375 62.75 -19.984 1 27.48 163 ALA A C 1
ATOM 1196 O O . ALA A 1 163 ? 29.172 62.938 -20.172 1 27.48 163 ALA A O 1
ATOM 1197 N N . LEU A 1 164 ? 31.125 63.875 -20.172 1 24.84 164 LEU A N 1
ATOM 1198 C CA . LEU A 1 164 ? 31.109 64.938 -21.141 1 24.84 164 LEU A CA 1
ATOM 1199 C C . LEU A 1 164 ? 31.031 64.438 -22.562 1 24.84 164 LEU A C 1
ATOM 1201 O O . LEU A 1 164 ? 31.719 63.438 -22.906 1 24.84 164 LEU A O 1
ATOM 1205 N N . VAL A 1 165 ? 29.938 64.75 -23.25 1 29.94 165 VAL A N 1
ATOM 1206 C CA . VAL A 1 165 ? 29.484 64.688 -24.641 1 29.94 165 VAL A CA 1
ATOM 1207 C C . VAL A 1 165 ? 30.562 65.312 -25.547 1 29.94 165 VAL A C 1
ATOM 1209 O O . VAL A 1 165 ? 30.406 65.312 -26.766 1 29.94 165 VAL A O 1
ATOM 1212 N N . LEU A 1 166 ? 31.906 65.375 -25.203 1 24.22 166 LEU A N 1
ATOM 1213 C CA . LEU A 1 166 ? 32.656 65.75 -26.391 1 24.22 166 LEU A CA 1
ATOM 1214 C C . LEU A 1 166 ? 32.844 64.562 -27.312 1 24.22 166 LEU A C 1
ATOM 1216 O O . LEU A 1 166 ? 33.094 63.438 -26.844 1 24.22 166 LEU A O 1
ATOM 1220 N N . MET B 1 1 ? -21.391 66.625 37.531 1 27.78 1 MET B N 1
ATOM 1221 C CA . MET B 1 1 ? -22.094 65.375 37.625 1 27.78 1 MET B CA 1
ATOM 1222 C C . MET B 1 1 ? -21.906 64.562 36.312 1 27.78 1 MET B C 1
ATOM 1224 O O . MET B 1 1 ? -22.484 63.5 36.188 1 27.78 1 MET B O 1
ATOM 1228 N N . ALA B 1 2 ? -21.578 65.188 35.219 1 37.41 2 ALA B N 1
ATOM 1229 C CA . ALA B 1 2 ? -21.609 64.625 33.906 1 37.41 2 ALA B CA 1
ATOM 1230 C C . ALA B 1 2 ? -20.484 63.625 33.719 1 37.41 2 ALA B C 1
ATOM 1232 O O . ALA B 1 2 ? -19.328 63.969 33.5 1 37.41 2 ALA B O 1
ATOM 1233 N N . SER B 1 3 ? -20.406 62.656 34.781 1 38.88 3 SER B N 1
ATOM 1234 C CA . SER B 1 3 ? -19.484 61.5 34.75 1 38.88 3 SER B CA 1
ATOM 1235 C C . SER B 1 3 ? -19.609 60.75 33.438 1 38.88 3 SER B C 1
ATOM 1237 O O . SER B 1 3 ? -20.625 60.062 33.188 1 38.88 3 SER B O 1
ATOM 1239 N N . LYS B 1 4 ? -19.234 61.469 32.344 1 43.75 4 LYS B N 1
ATOM 1240 C CA . LYS B 1 4 ? -19.062 60.875 31 1 43.75 4 LYS B CA 1
ATOM 1241 C C . LYS B 1 4 ? -18.328 59.531 31.078 1 43.75 4 LYS B C 1
ATOM 1243 O O . LYS B 1 4 ? -17.219 59.469 31.594 1 43.75 4 LYS B O 1
ATOM 1248 N N . HIS B 1 5 ? -19.109 58.406 31.438 1 4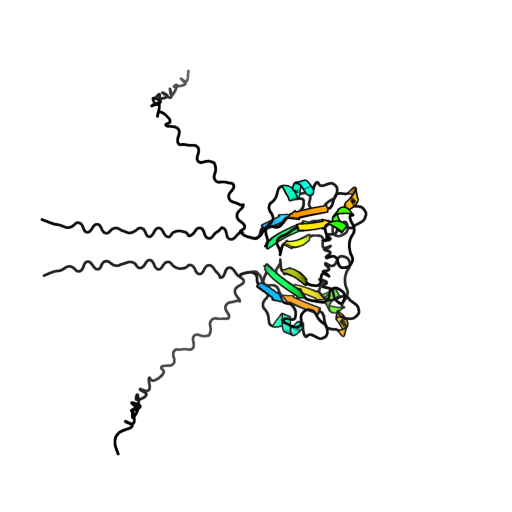1.34 5 HIS B N 1
ATOM 1249 C CA . HIS B 1 5 ? -18.953 56.969 31.266 1 41.34 5 HIS B CA 1
ATOM 1250 C C . HIS B 1 5 ? -18.297 56.625 29.922 1 41.34 5 HIS B C 1
ATOM 1252 O O . HIS B 1 5 ? -18.844 56.938 28.875 1 41.34 5 HIS B O 1
ATOM 1258 N N . MET B 1 6 ? -17 56.969 29.781 1 36.31 6 MET B N 1
ATOM 1259 C CA . MET B 1 6 ? -16.172 56.438 28.703 1 36.31 6 MET B CA 1
ATOM 1260 C C . MET B 1 6 ? -16.422 54.938 28.516 1 36.31 6 MET B C 1
ATOM 1262 O O . MET B 1 6 ? -16.125 54.125 29.391 1 36.31 6 MET B O 1
ATOM 1266 N N . LEU B 1 7 ? -17.578 54.562 27.922 1 38.03 7 LEU B N 1
ATOM 1267 C CA . LEU B 1 7 ? -17.875 53.219 27.453 1 38.03 7 LEU B CA 1
ATOM 1268 C C . LEU B 1 7 ? -16.719 52.656 26.641 1 38.03 7 LEU B C 1
ATOM 1270 O O . LEU B 1 7 ? -16.359 53.188 25.594 1 38.03 7 LEU B O 1
ATOM 1274 N N . VAL B 1 8 ? -15.641 52.312 27.328 1 40.06 8 VAL B N 1
ATOM 1275 C CA . VAL B 1 8 ? -14.578 51.469 26.766 1 40.06 8 VAL B CA 1
ATOM 1276 C C . VAL B 1 8 ? -15.188 50.312 26.016 1 40.06 8 VAL B C 1
ATOM 1278 O O . VAL B 1 8 ? -15.875 49.469 26.609 1 40.06 8 VAL B O 1
ATOM 1281 N N . ALA B 1 9 ? -15.672 50.5 24.781 1 38.78 9 ALA B N 1
ATOM 1282 C CA . ALA B 1 9 ? -16.047 49.438 23.875 1 38.78 9 ALA B CA 1
ATOM 1283 C C . ALA B 1 9 ? -14.93 48.406 23.781 1 38.78 9 ALA B C 1
ATOM 1285 O O . ALA B 1 9 ? -13.836 48.719 23.312 1 38.78 9 ALA B O 1
ATOM 1286 N N . VAL B 1 10 ? -14.719 47.594 24.781 1 40.38 10 VAL B N 1
ATOM 1287 C CA . VAL B 1 10 ? -13.93 46.375 24.641 1 40.38 10 VAL B CA 1
ATOM 1288 C C . VAL B 1 10 ? -14.352 45.625 23.375 1 40.38 10 VAL B C 1
ATOM 1290 O O . VAL B 1 10 ? -15.492 45.188 23.266 1 40.38 10 VAL B O 1
ATOM 1293 N N . ALA B 1 11 ? -13.891 46.094 22.172 1 38.44 11 ALA B N 1
ATOM 1294 C CA . ALA B 1 11 ? -14.031 45.25 20.984 1 38.44 11 ALA B CA 1
ATOM 1295 C C . ALA B 1 11 ? -13.555 43.844 21.234 1 38.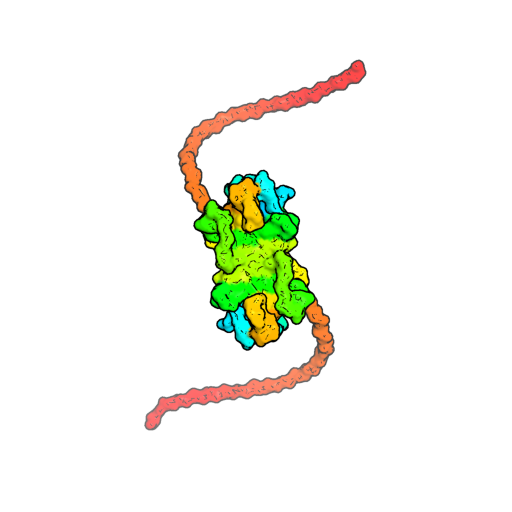44 11 ALA B C 1
ATOM 1297 O O . ALA B 1 11 ? -12.391 43.625 21.562 1 38.44 11 ALA B O 1
ATOM 1298 N N . VAL B 1 12 ? -14.375 43 21.828 1 39.69 12 VAL B N 1
ATOM 1299 C CA . VAL B 1 12 ? -14.141 41.562 21.844 1 39.69 12 VAL B CA 1
ATOM 1300 C C . VAL B 1 12 ? -13.68 41.094 20.453 1 39.69 12 VAL B C 1
ATOM 1302 O O . VAL B 1 12 ? -14.414 41.219 19.469 1 39.69 12 VAL B O 1
ATOM 1305 N N . ALA B 1 13 ? -12.414 41.312 20.078 1 38.06 13 ALA B N 1
ATOM 1306 C CA . ALA B 1 13 ? -11.875 40.562 18.953 1 38.06 13 ALA B CA 1
ATOM 1307 C C . ALA B 1 13 ? -12.383 39.125 18.938 1 38.06 13 ALA B C 1
ATOM 1309 O O . ALA B 1 13 ? -12.031 38.344 19.812 1 38.06 13 ALA B O 1
ATOM 1310 N N . ALA B 1 14 ? -13.617 38.844 18.578 1 37.69 14 ALA B N 1
ATOM 1311 C CA . ALA B 1 14 ? -13.992 37.469 18.234 1 37.69 14 ALA B CA 1
ATOM 1312 C C . ALA B 1 14 ? -12.922 36.812 17.375 1 37.69 14 ALA B C 1
ATOM 1314 O O . ALA B 1 14 ? -12.711 37.219 16.234 1 37.69 14 ALA B O 1
ATOM 1315 N N . LEU B 1 15 ? -11.75 36.469 17.906 1 38.84 15 LEU B N 1
ATOM 1316 C CA . LEU B 1 15 ? -10.914 35.5 17.188 1 38.84 15 LEU B CA 1
ATOM 1317 C C . LEU B 1 15 ? -11.758 34.5 16.406 1 38.84 15 LEU B C 1
ATOM 1319 O O . LEU B 1 15 ? -12.461 33.688 17 1 38.84 15 LEU B O 1
ATOM 1323 N N . ALA B 1 16 ? -12.336 34.906 15.32 1 36.41 16 ALA B N 1
ATOM 1324 C CA . ALA B 1 16 ? -12.906 33.906 14.406 1 36.41 16 ALA B CA 1
ATOM 1325 C C . ALA B 1 16 ? -12.039 32.656 14.336 1 36.41 16 ALA B C 1
ATOM 1327 O O . ALA B 1 16 ? -10.906 32.719 13.844 1 36.41 16 ALA B O 1
ATOM 1328 N N . VAL B 1 17 ? -12.07 31.812 15.367 1 38.84 17 VAL B N 1
ATOM 1329 C CA . VAL B 1 17 ? -11.586 30.469 15.086 1 38.84 17 VAL B CA 1
ATOM 1330 C C . VAL B 1 17 ? -11.984 30.062 13.664 1 38.84 17 VAL B C 1
ATOM 1332 O O . VAL B 1 17 ? -13.172 29.828 13.391 1 38.84 17 VAL B O 1
ATOM 1335 N N . ALA B 1 18 ? -11.453 30.734 12.625 1 39.06 18 ALA B N 1
ATOM 1336 C CA . ALA B 1 18 ? -11.625 30.141 11.305 1 39.06 18 ALA B CA 1
ATOM 1337 C C . ALA B 1 18 ? -11.82 28.625 11.398 1 39.06 18 ALA B C 1
ATOM 1339 O O . ALA B 1 18 ? -11 27.938 11.992 1 39.06 18 ALA B O 1
ATOM 1340 N N . PHE B 1 19 ? -13.047 28.188 11.484 1 37.75 19 PHE B N 1
ATOM 1341 C CA . PHE B 1 19 ? -13.312 26.781 11.156 1 37.75 19 PHE B CA 1
ATOM 1342 C C . PHE B 1 19 ? -12.312 26.281 10.117 1 37.75 19 PHE B C 1
ATOM 1344 O O . PHE B 1 19 ? -12.398 26.641 8.938 1 37.75 19 PHE B O 1
ATOM 1351 N N . LEU B 1 20 ? -11.016 26.25 10.352 1 43.03 20 LEU B N 1
ATOM 1352 C CA . LEU B 1 20 ? -10.211 25.422 9.453 1 43.03 20 LEU B CA 1
ATOM 1353 C C . LEU B 1 20 ? -11.031 24.266 8.883 1 43.03 20 LEU B C 1
ATOM 1355 O O . LEU B 1 20 ? -11.664 23.531 9.641 1 43.03 20 LEU B O 1
ATOM 1359 N N . PRO B 1 21 ? -11.711 24.422 7.738 1 46.91 21 PRO B N 1
ATOM 1360 C CA . PRO B 1 21 ? -12.328 23.172 7.25 1 46.91 21 PRO B CA 1
ATOM 1361 C C . PRO B 1 21 ? -11.703 21.922 7.875 1 46.91 21 PRO B C 1
ATOM 1363 O O . PRO B 1 21 ? -10.539 21.953 8.289 1 46.91 21 PRO B O 1
ATOM 1366 N N . GLY B 1 22 ? -12.461 21.172 8.672 1 45.06 22 GLY B N 1
ATOM 1367 C CA . GLY B 1 22 ? -12.031 19.922 9.281 1 45.06 22 GLY B CA 1
ATOM 1368 C C . GLY B 1 22 ? -10.906 19.25 8.523 1 45.06 22 GLY B C 1
ATOM 1369 O O . GLY B 1 22 ? -11.07 18.859 7.367 1 45.06 22 GLY B O 1
ATOM 1370 N N . LEU B 1 23 ? -9.664 19.719 8.57 1 49.25 23 LEU B N 1
ATOM 1371 C CA . LEU B 1 23 ? -8.578 18.844 8.148 1 49.25 23 LEU B CA 1
ATOM 1372 C C . LEU B 1 23 ? -9.008 17.391 8.188 1 49.25 23 LEU B C 1
ATOM 1374 O O . LEU B 1 23 ? -9.258 16.828 9.258 1 49.25 23 LEU B O 1
ATOM 1378 N N . ALA B 1 24 ? -9.93 16.984 7.27 1 56.34 24 ALA B N 1
ATOM 1379 C CA . ALA B 1 24 ? -10.344 15.594 7.18 1 56.34 24 ALA B CA 1
ATOM 1380 C C . ALA B 1 24 ? -9.18 14.656 7.496 1 56.34 24 ALA B C 1
ATOM 1382 O O . ALA B 1 24 ? -8.188 14.617 6.762 1 56.34 24 ALA B O 1
ATOM 1383 N N . VAL B 1 25 ? -8.914 14.438 8.852 1 69.5 25 VAL B N 1
ATOM 1384 C CA . VAL B 1 25 ? -7.91 13.508 9.367 1 69.5 25 VAL B CA 1
ATOM 1385 C C . VAL B 1 25 ? -8.102 12.141 8.719 1 69.5 25 VAL B C 1
ATOM 1387 O O . VAL B 1 25 ? -9.234 11.664 8.586 1 69.5 25 VAL B O 1
ATOM 1390 N N . ALA B 1 26 ? -7.18 11.695 7.895 1 83.38 26 ALA B N 1
ATOM 1391 C CA . ALA B 1 26 ? -7.16 10.352 7.309 1 83.38 26 ALA B CA 1
ATOM 1392 C C . ALA B 1 26 ? -7.566 9.297 8.336 1 83.38 26 ALA B C 1
ATOM 1394 O O . ALA B 1 26 ? -7.102 9.328 9.477 1 83.38 26 ALA B O 1
ATOM 1395 N N . SER B 1 27 ? -8.617 8.461 8.039 1 92.56 27 SER B N 1
ATOM 1396 C CA . SER B 1 27 ? -9.102 7.398 8.914 1 92.56 27 SER B CA 1
ATOM 1397 C C . SER B 1 27 ? -8.555 6.039 8.484 1 92.56 27 SER B C 1
ATOM 1399 O O . SER B 1 27 ? -8.312 5.805 7.301 1 92.56 27 SER B O 1
ATOM 1401 N N . GLU B 1 28 ? -8.352 5.238 9.453 1 96.44 28 GLU B N 1
ATOM 1402 C CA . GLU B 1 28 ? -8.086 3.822 9.219 1 96.44 28 GLU B CA 1
ATOM 1403 C C . GLU B 1 28 ? -9.344 2.986 9.398 1 96.44 28 GLU B C 1
ATOM 1405 O O . GLU B 1 28 ? -9.977 3.018 10.453 1 96.44 28 GLU B O 1
ATOM 1410 N N . HIS B 1 29 ? -9.734 2.307 8.391 1 98.38 29 HIS B N 1
ATOM 1411 C CA . HIS B 1 29 ? -10.875 1.402 8.406 1 98.38 29 HIS B CA 1
ATOM 1412 C C . HIS B 1 29 ? -10.43 -0.051 8.523 1 98.38 29 HIS B C 1
ATOM 1414 O O . HIS B 1 29 ? -9.82 -0.594 7.598 1 98.38 29 HIS B O 1
ATOM 1420 N N . VAL B 1 30 ? -10.82 -0.69 9.672 1 98.75 30 VAL B N 1
ATOM 1421 C CA . VAL B 1 30 ? -10.547 -2.119 9.773 1 98.75 30 VAL B CA 1
ATOM 1422 C C . VAL B 1 30 ? -11.555 -2.902 8.938 1 98.75 30 VAL B C 1
ATOM 1424 O O . VAL B 1 30 ? -12.75 -2.908 9.242 1 98.75 30 VAL B O 1
ATOM 1427 N N . VAL B 1 31 ? -11.086 -3.529 7.934 1 98.94 31 VAL B N 1
ATOM 1428 C CA . VAL B 1 31 ? -11.961 -4.285 7.043 1 98.94 31 VAL B CA 1
ATOM 1429 C C . VAL B 1 31 ? -12.57 -5.469 7.793 1 98.94 31 VAL B C 1
ATOM 1431 O O . VAL B 1 31 ? -11.844 -6.297 8.352 1 98.94 31 VAL B O 1
ATOM 1434 N N . GLY B 1 32 ? -13.883 -5.512 7.785 1 98.88 32 GLY B N 1
ATOM 1435 C CA . GLY B 1 32 ? -14.57 -6.582 8.492 1 98.88 32 GLY B CA 1
ATOM 1436 C C . GLY B 1 32 ? -14.734 -6.312 9.969 1 98.88 32 GLY B C 1
ATOM 1437 O O . GLY B 1 32 ? -15.195 -7.18 10.719 1 98.88 32 GLY B O 1
ATOM 1438 N N . ASP B 1 33 ? -14.297 -5.188 10.43 1 98.25 33 ASP B N 1
ATOM 1439 C CA . ASP B 1 33 ? -14.398 -4.797 11.828 1 98.25 33 ASP B CA 1
ATOM 1440 C C . ASP B 1 33 ? -13.773 -5.855 12.742 1 98.25 33 ASP B C 1
ATOM 1442 O O . ASP B 1 33 ? -12.617 -6.234 12.562 1 98.25 33 ASP B O 1
ATOM 1446 N N . ASP B 1 34 ? -14.523 -6.375 13.703 1 98 34 ASP B N 1
ATOM 1447 C CA . ASP B 1 34 ? -13.961 -7.293 14.688 1 98 34 ASP B CA 1
ATOM 1448 C C . ASP B 1 34 ? -13.727 -8.672 14.078 1 98 34 ASP B C 1
ATOM 1450 O O . ASP B 1 34 ? -12.984 -9.484 14.633 1 98 34 ASP B O 1
ATOM 1454 N N . LYS B 1 35 ? -14.32 -8.969 12.992 1 98.56 35 LYS B N 1
ATOM 1455 C CA . LYS B 1 35 ? -14.18 -10.281 12.367 1 98.56 35 LYS B CA 1
ATOM 1456 C C . LYS B 1 35 ? -12.93 -10.344 11.5 1 98.56 35 LYS B C 1
ATOM 1458 O O . LYS B 1 35 ? -12.445 -11.438 11.18 1 98.56 35 LYS B O 1
ATOM 1463 N N . GLY B 1 36 ? -12.492 -9.133 11.047 1 98.81 36 GLY B N 1
ATOM 1464 C CA . GLY B 1 36 ? -11.367 -9.094 10.133 1 98.81 36 GLY B CA 1
ATOM 1465 C C . GLY B 1 36 ? -11.711 -9.586 8.742 1 98.81 36 GLY B C 1
ATOM 1466 O O . GLY B 1 36 ? -12.883 -9.617 8.359 1 98.81 36 GLY B O 1
ATOM 1467 N N . TRP B 1 37 ? -10.734 -9.766 7.953 1 98.94 37 TRP B N 1
ATOM 1468 C CA . TRP B 1 37 ? -10.812 -10.305 6.598 1 98.94 37 TRP B CA 1
ATOM 1469 C C . TRP B 1 37 ? -10.953 -11.82 6.613 1 98.94 37 TRP B C 1
ATOM 1471 O O . TRP B 1 37 ? -9.969 -12.539 6.742 1 98.94 37 TRP B O 1
ATOM 1481 N N . THR B 1 38 ? -12.234 -12.258 6.441 1 98.81 38 THR B N 1
ATOM 1482 C CA . THR B 1 38 ? -12.562 -13.656 6.711 1 98.81 38 THR B CA 1
ATOM 1483 C C . THR B 1 38 ? -13.68 -14.141 5.789 1 98.81 38 THR B C 1
ATOM 1485 O O . THR B 1 38 ? -14.25 -13.352 5.035 1 98.81 38 THR B O 1
ATOM 1488 N N . LEU B 1 39 ? -13.922 -15.469 5.887 1 98.81 39 LEU B N 1
ATOM 1489 C CA . LEU B 1 39 ? -14.977 -16.078 5.082 1 98.81 39 LEU B CA 1
ATOM 1490 C C . LEU B 1 39 ? -16.359 -15.758 5.648 1 98.81 39 LEU B C 1
ATOM 1492 O O . LEU B 1 39 ? -16.5 -15.57 6.859 1 98.81 39 LEU B O 1
ATOM 1496 N N . GLN B 1 40 ? -17.297 -15.641 4.73 1 98.5 40 GLN B N 1
ATOM 1497 C CA . GLN B 1 40 ? -18.719 -15.578 5.043 1 98.5 40 GLN B CA 1
ATOM 1498 C C . GLN B 1 40 ? -19.047 -14.32 5.848 1 98.5 40 GLN B C 1
ATOM 1500 O O . GLN B 1 40 ? -19.875 -14.359 6.758 1 98.5 40 GLN B O 1
ATOM 1505 N N . PHE B 1 41 ? -18.422 -13.312 5.695 1 98.75 41 PHE B N 1
ATOM 1506 C CA . PHE B 1 41 ? -18.75 -11.977 6.18 1 98.75 41 PHE B CA 1
ATOM 1507 C C . PHE B 1 41 ? -19.391 -11.141 5.082 1 98.75 41 PHE B C 1
ATOM 1509 O O . PHE B 1 41 ? -19.016 -11.234 3.914 1 98.75 41 PHE B O 1
ATOM 1516 N N . ASN B 1 42 ? -20.297 -10.289 5.414 1 98.75 42 ASN B N 1
ATOM 1517 C CA . ASN B 1 42 ? -20.969 -9.43 4.438 1 98.75 42 ASN B CA 1
ATOM 1518 C C . ASN B 1 42 ? -20.203 -8.133 4.207 1 98.75 42 ASN B C 1
ATOM 1520 O O . ASN B 1 42 ? -20.578 -7.082 4.723 1 98.75 42 ASN B O 1
ATOM 1524 N N . TYR B 1 43 ? -19.266 -8.164 3.295 1 98.88 43 TYR B N 1
ATOM 1525 C CA . TYR B 1 43 ? -18.406 -7.012 3.047 1 98.88 43 TYR B CA 1
ATOM 1526 C C . TYR B 1 43 ? -19.156 -5.926 2.283 1 98.88 43 TYR B C 1
ATOM 1528 O O . TYR B 1 43 ? -18.828 -4.742 2.4 1 98.88 43 TYR B O 1
ATOM 1536 N N . THR B 1 44 ? -20.094 -6.309 1.512 1 98.25 44 THR B N 1
ATOM 1537 C CA . THR B 1 44 ? -20.906 -5.309 0.822 1 98.25 44 THR B CA 1
ATOM 1538 C C . THR B 1 44 ? -21.594 -4.383 1.823 1 98.25 44 THR B C 1
ATOM 1540 O O . THR B 1 44 ? -21.516 -3.158 1.698 1 98.25 44 THR B O 1
ATOM 1543 N N . ALA B 1 45 ? -22.203 -4.969 2.76 1 98.44 45 ALA B N 1
ATOM 1544 C CA . ALA B 1 45 ? -22.844 -4.16 3.789 1 98.44 45 ALA B CA 1
ATOM 1545 C C . ALA B 1 45 ? -21.828 -3.324 4.551 1 98.44 45 ALA B C 1
ATOM 1547 O O . ALA B 1 45 ? -22.078 -2.156 4.859 1 98.44 45 ALA B O 1
ATOM 1548 N N . TRP B 1 46 ? -20.75 -3.883 4.93 1 98.69 46 TRP B N 1
ATOM 1549 C CA . TRP B 1 46 ? -19.672 -3.195 5.648 1 98.69 46 TRP B CA 1
ATOM 1550 C C . TRP B 1 46 ? -19.219 -1.953 4.887 1 98.69 46 TRP B C 1
ATOM 1552 O O . TRP B 1 46 ? -19.109 -0.87 5.469 1 98.69 46 TRP B O 1
ATOM 1562 N N . SER B 1 47 ? -18.922 -2.111 3.533 1 98.62 47 SER B N 1
ATOM 1563 C CA . SER B 1 47 ? -18.375 -1.002 2.76 1 98.62 47 SER B CA 1
ATOM 1564 C C . SER B 1 47 ? -19.453 0.049 2.471 1 98.62 47 SER B C 1
ATOM 1566 O O . SER B 1 47 ? -19.141 1.244 2.418 1 98.62 47 SER B O 1
ATOM 1568 N N . GLU B 1 48 ? -20.656 -0.304 2.355 1 97.5 48 GLU B N 1
ATOM 1569 C CA . GLU B 1 48 ? -21.719 0.626 2.006 1 97.5 48 GLU B CA 1
ATOM 1570 C C . GLU B 1 48 ? -22.125 1.48 3.205 1 97.5 48 GLU B C 1
ATOM 1572 O O . GLU B 1 48 ? -22.75 2.533 3.043 1 97.5 48 GLU B O 1
ATOM 1577 N N . SER B 1 49 ? -21.797 1.054 4.324 1 96.88 49 SER B N 1
ATOM 1578 C CA . SER B 1 49 ? -22.172 1.78 5.531 1 96.88 49 SER B CA 1
ATOM 1579 C C . SER B 1 49 ? -21.141 2.834 5.891 1 96.88 49 SER B C 1
ATOM 1581 O O . SER B 1 49 ? -21.266 3.523 6.906 1 96.88 49 SER B O 1
ATOM 1583 N N . ARG B 1 50 ? -20.188 3.025 5.066 1 96.69 50 ARG B N 1
ATOM 1584 C CA . ARG B 1 50 ? -19.047 3.875 5.406 1 96.69 50 ARG B CA 1
ATOM 1585 C C . ARG B 1 50 ? -18.75 4.867 4.285 1 96.69 50 ARG B C 1
ATOM 1587 O O . ARG B 1 50 ? -19.078 4.617 3.125 1 96.69 50 ARG B O 1
ATOM 1594 N N . LYS B 1 51 ? -18.156 5.918 4.758 1 96.25 51 LYS B N 1
ATOM 1595 C CA . LYS B 1 51 ? -17.578 6.867 3.812 1 96.25 51 LYS B CA 1
ATOM 1596 C C . LYS B 1 51 ? -16.062 6.699 3.725 1 96.25 51 LYS B C 1
ATOM 1598 O O . LYS B 1 51 ? -15.391 6.574 4.75 1 96.25 51 LYS B O 1
ATOM 1603 N N . PHE B 1 52 ? -15.617 6.684 2.543 1 97.31 52 PHE B N 1
ATOM 1604 C CA . PHE B 1 52 ? -14.188 6.613 2.273 1 97.31 52 PHE B CA 1
ATOM 1605 C C . PHE B 1 52 ? -13.711 7.855 1.524 1 97.31 52 PHE B C 1
ATOM 1607 O O . PHE B 1 52 ? -14.32 8.258 0.529 1 97.31 52 PHE B O 1
ATOM 1614 N N . VAL B 1 53 ? -12.602 8.414 1.98 1 96.12 53 VAL B N 1
ATOM 1615 C CA . VAL B 1 53 ? -12.047 9.57 1.299 1 96.12 53 VAL B CA 1
ATOM 1616 C C . VAL B 1 53 ? -10.555 9.352 1.038 1 96.12 53 VAL B C 1
ATOM 1618 O O . VAL B 1 53 ? -9.922 8.508 1.671 1 96.12 53 VAL B O 1
ATOM 1621 N N . VAL B 1 54 ? -10.07 10.109 0.1 1 95.94 54 VAL B N 1
ATOM 1622 C CA . VAL B 1 54 ? -8.648 10.055 -0.216 1 95.94 54 VAL B CA 1
ATOM 1623 C C . VAL B 1 54 ? -7.824 10.242 1.058 1 95.94 54 VAL B C 1
ATOM 1625 O O . VAL B 1 54 ? -8.109 11.133 1.86 1 95.94 54 VAL B O 1
ATOM 1628 N N . GLY B 1 55 ? -6.82 9.406 1.218 1 93.38 55 GLY B N 1
ATOM 1629 C CA . GLY B 1 55 ? -5.973 9.469 2.398 1 93.38 55 GLY B CA 1
ATOM 1630 C C . GLY B 1 55 ? -6.328 8.422 3.441 1 93.38 55 GLY B C 1
ATOM 1631 O O . GLY B 1 55 ? -5.504 8.078 4.293 1 93.38 55 GLY B O 1
ATOM 1632 N N . ASP B 1 56 ? -7.566 7.914 3.422 1 96.75 56 ASP B N 1
ATOM 1633 C CA . ASP B 1 56 ? -7.941 6.836 4.332 1 96.75 56 ASP B CA 1
ATOM 1634 C C . ASP B 1 56 ? -7.094 5.59 4.086 1 96.75 56 ASP B C 1
ATOM 1636 O O . ASP B 1 56 ? -6.48 5.449 3.027 1 96.75 56 ASP B O 1
ATOM 1640 N N . THR B 1 57 ? -7.07 4.805 5.109 1 98.19 57 THR B N 1
ATOM 1641 C CA . THR B 1 57 ? -6.367 3.527 5.039 1 98.19 57 THR B CA 1
ATOM 1642 C C . THR B 1 57 ? -7.316 2.369 5.34 1 98.19 57 THR B C 1
ATOM 1644 O O . THR B 1 57 ? -8.133 2.453 6.258 1 98.19 57 THR B O 1
ATOM 1647 N N . LEU B 1 58 ? -7.195 1.32 4.473 1 98.88 58 LEU B N 1
ATOM 1648 C CA . LEU B 1 58 ? -7.816 0.038 4.785 1 98.88 58 LEU B CA 1
ATOM 1649 C C . LEU B 1 58 ? -6.836 -0.876 5.516 1 98.88 58 LEU B C 1
ATOM 1651 O O . LEU B 1 58 ? -5.727 -1.112 5.035 1 98.88 58 LEU B O 1
ATOM 1655 N N . LEU B 1 59 ? -7.258 -1.334 6.684 1 98.88 59 LEU B N 1
ATOM 1656 C CA . LEU B 1 59 ? -6.469 -2.309 7.43 1 98.88 59 LEU B CA 1
ATOM 1657 C C . LEU B 1 59 ? -7.066 -3.707 7.297 1 98.88 59 LEU B C 1
ATOM 1659 O O . LEU B 1 59 ? -8.195 -3.945 7.727 1 98.88 59 LEU B O 1
ATOM 1663 N N . PHE B 1 60 ? -6.312 -4.621 6.762 1 98.88 60 PHE B N 1
ATOM 1664 C CA . PHE B 1 60 ? -6.699 -6.023 6.637 1 98.88 60 PHE B CA 1
ATOM 1665 C C . PHE B 1 60 ? -5.992 -6.875 7.684 1 98.88 60 PHE B C 1
ATOM 1667 O O . PHE B 1 60 ? -4.762 -6.926 7.723 1 98.88 60 PHE B O 1
ATOM 1674 N N . LYS B 1 61 ? -6.797 -7.535 8.461 1 98.81 61 LYS B N 1
ATOM 1675 C CA . LYS B 1 61 ? -6.277 -8.492 9.43 1 98.81 61 LYS B CA 1
ATOM 1676 C C . LYS B 1 61 ? -6.766 -9.906 9.133 1 98.81 61 LYS B C 1
ATOM 1678 O O . LYS B 1 61 ? -7.973 -10.133 9.008 1 98.81 61 LYS B O 1
ATOM 1683 N N . TYR B 1 62 ? -5.855 -10.828 9 1 98.62 62 TYR B N 1
ATOM 1684 C CA . TYR B 1 62 ? -6.188 -12.203 8.648 1 98.62 62 TYR B CA 1
ATOM 1685 C C . TYR B 1 62 ? -5.008 -13.133 8.914 1 98.62 62 TYR B C 1
ATOM 1687 O O . TYR B 1 62 ? -3.893 -12.672 9.172 1 98.62 62 TYR B O 1
ATOM 1695 N N . GLY B 1 63 ? -5.234 -14.461 8.953 1 97.31 63 GLY B N 1
ATOM 1696 C CA . GLY B 1 63 ? -4.133 -15.406 8.93 1 97.31 63 GLY B CA 1
ATOM 1697 C C . GLY B 1 63 ? -3.396 -15.43 7.602 1 97.31 63 GLY B C 1
ATOM 1698 O O . GLY B 1 63 ? -3.977 -15.766 6.566 1 97.31 63 GLY B O 1
ATOM 1699 N N . SER B 1 64 ? -2.117 -15.172 7.703 1 95.06 64 SER B N 1
ATOM 1700 C CA . SER B 1 64 ? -1.351 -14.984 6.477 1 95.06 64 SER B CA 1
ATOM 1701 C C . SER B 1 64 ? -1.258 -16.281 5.68 1 95.06 64 SER B C 1
ATOM 1703 O O . SER B 1 64 ? -1.021 -16.25 4.469 1 95.06 64 SER B O 1
ATOM 1705 N N . SER B 1 65 ? -1.471 -17.328 6.258 1 95.44 65 SER B N 1
ATOM 1706 C CA . SER B 1 65 ? -1.438 -18.609 5.566 1 95.44 65 SER B CA 1
ATOM 1707 C C . SER B 1 65 ? -2.783 -18.922 4.922 1 95.44 65 SER B C 1
ATOM 1709 O O . SER B 1 65 ? -2.885 -19.844 4.102 1 95.44 65 SER B O 1
ATOM 1711 N N . SER B 1 66 ? -3.75 -18.203 5.23 1 97.06 66 SER B N 1
ATOM 1712 C CA . SER B 1 66 ? -5.098 -18.594 4.84 1 97.06 66 SER B CA 1
ATOM 1713 C C . SER B 1 66 ? -5.66 -17.656 3.771 1 97.06 66 SER B C 1
ATOM 1715 O O . SER B 1 66 ? -6.488 -18.062 2.955 1 97.06 66 SER B O 1
ATOM 1717 N N . HIS B 1 67 ? -5.238 -16.406 3.877 1 98.5 67 HIS B N 1
ATOM 1718 C CA . HIS B 1 67 ? -5.848 -15.414 2.998 1 98.5 67 HIS B CA 1
ATOM 1719 C C . HIS B 1 67 ? -4.801 -14.453 2.439 1 98.5 67 HIS B C 1
ATOM 1721 O O . HIS B 1 67 ? -3.658 -14.438 2.902 1 98.5 67 HIS B O 1
ATOM 1727 N N . ASN B 1 68 ? -5.148 -13.75 1.396 1 98.75 68 ASN B N 1
ATOM 1728 C CA . ASN B 1 68 ? -4.441 -12.586 0.863 1 98.75 68 ASN B CA 1
ATOM 1729 C C . ASN B 1 68 ? -5.41 -11.469 0.478 1 98.75 68 ASN B C 1
ATOM 1731 O O . ASN B 1 68 ? -6.613 -11.578 0.708 1 98.75 68 ASN B O 1
ATOM 1735 N N . VAL B 1 69 ? -4.902 -10.328 0.097 1 98.94 69 VAL B N 1
ATOM 1736 C CA . VAL B 1 69 ? -5.656 -9.219 -0.473 1 98.94 69 VAL B CA 1
ATOM 1737 C C . VAL B 1 69 ? -5.129 -8.891 -1.869 1 98.94 69 VAL B C 1
ATOM 1739 O O . VAL B 1 69 ? -3.928 -8.664 -2.047 1 98.94 69 VAL B O 1
ATOM 1742 N N . VAL B 1 70 ? -6.023 -8.93 -2.83 1 98.88 70 VAL B N 1
ATOM 1743 C CA . VAL B 1 70 ? -5.676 -8.57 -4.199 1 98.88 70 VAL B CA 1
ATOM 1744 C C . VAL B 1 70 ? -6.547 -7.41 -4.668 1 98.88 70 VAL B C 1
ATOM 1746 O O . VAL B 1 70 ? -7.77 -7.441 -4.512 1 98.88 70 VAL B O 1
ATOM 1749 N N . GLU B 1 71 ? -5.891 -6.375 -5.152 1 98.81 71 GLU B N 1
ATOM 1750 C CA . GLU B 1 71 ? -6.652 -5.312 -5.805 1 98.81 71 GLU B CA 1
ATOM 1751 C C . GLU B 1 71 ? -6.867 -5.617 -7.285 1 98.81 71 GLU B C 1
ATOM 1753 O O . GLU B 1 71 ? -5.926 -5.977 -7.992 1 98.81 71 GLU B O 1
ATOM 1758 N N . VAL B 1 72 ? -8.172 -5.457 -7.68 1 98.75 72 VAL B N 1
ATOM 1759 C CA . VAL B 1 72 ? -8.508 -5.836 -9.047 1 98.75 72 VAL B CA 1
ATOM 1760 C C . VAL B 1 72 ? -9.391 -4.758 -9.68 1 98.75 72 VAL B C 1
ATOM 1762 O O . VAL B 1 72 ? -9.68 -3.738 -9.047 1 98.75 72 VAL B O 1
ATOM 1765 N N . GLY B 1 73 ? -9.641 -4.918 -10.992 1 97.88 73 GLY B N 1
ATOM 1766 C CA . GLY B 1 73 ? -10.633 -4.102 -11.672 1 97.88 73 GLY B CA 1
ATOM 1767 C C . GLY B 1 73 ? -12.031 -4.688 -11.602 1 97.88 73 GLY B C 1
ATOM 1768 O O . GLY B 1 73 ? -12.219 -5.805 -11.125 1 97.88 73 GLY B O 1
ATOM 1769 N N . GLY B 1 74 ? -12.984 -3.936 -12.125 1 98.31 74 GLY B N 1
ATOM 1770 C CA . GLY B 1 74 ? -14.391 -4.316 -12.047 1 98.31 74 GLY B CA 1
ATOM 1771 C C . GLY B 1 74 ? -14.68 -5.652 -12.703 1 98.31 74 GLY B C 1
ATOM 1772 O O . GLY B 1 74 ? -15.438 -6.461 -12.156 1 98.31 74 GLY B O 1
ATOM 1773 N N . VAL B 1 75 ? -14.125 -5.895 -13.812 1 98.38 75 VAL B N 1
ATOM 1774 C CA . VAL B 1 75 ? -14.383 -7.125 -14.555 1 98.38 75 VAL B CA 1
ATOM 1775 C C . VAL B 1 75 ? -13.828 -8.32 -13.773 1 98.38 75 VAL B C 1
ATOM 1777 O O . VAL B 1 75 ? -14.508 -9.328 -13.609 1 98.38 75 VAL B O 1
ATOM 1780 N N . ASP B 1 76 ? -12.617 -8.219 -13.289 1 98.69 76 ASP B N 1
ATOM 1781 C CA . ASP B 1 76 ? -11.992 -9.289 -12.523 1 98.69 76 ASP B CA 1
ATOM 1782 C C . ASP B 1 76 ? -12.695 -9.484 -11.18 1 98.69 76 ASP B C 1
ATOM 1784 O O . ASP B 1 76 ? -12.797 -10.609 -10.688 1 98.69 76 ASP B O 1
ATOM 1788 N N . PHE B 1 77 ? -13.195 -8.453 -10.625 1 98.81 77 PHE B N 1
ATOM 1789 C CA . PHE B 1 77 ? -13.969 -8.5 -9.398 1 98.81 77 PHE B CA 1
ATOM 1790 C C . PHE B 1 77 ? -15.219 -9.359 -9.578 1 98.81 77 PHE B C 1
ATOM 1792 O O . PHE B 1 77 ? -15.5 -10.227 -8.75 1 98.81 77 PHE B O 1
ATOM 1799 N N . ALA B 1 78 ? -15.898 -9.047 -10.609 1 98.75 78 ALA B N 1
ATOM 1800 C CA . ALA B 1 78 ? -17.125 -9.789 -10.883 1 98.75 78 ALA B CA 1
ATOM 1801 C C . ALA B 1 78 ? -16.844 -11.266 -11.117 1 98.75 78 ALA B C 1
ATOM 1803 O O . ALA B 1 78 ? -17.609 -12.125 -10.688 1 98.75 78 ALA B O 1
ATOM 1804 N N . ALA B 1 79 ? -15.727 -11.547 -11.672 1 98.75 79 ALA B N 1
ATOM 1805 C CA . ALA B 1 79 ? -15.398 -12.914 -12.07 1 98.75 79 ALA B CA 1
ATOM 1806 C C . ALA B 1 79 ? -14.57 -13.609 -11 1 98.75 79 ALA B C 1
ATOM 1808 O O . ALA B 1 79 ? -14.312 -14.812 -11.086 1 98.75 79 ALA B O 1
ATOM 1809 N N . CYS B 1 80 ? -14.125 -12.883 -10.047 1 98.81 80 CYS B N 1
ATOM 1810 C CA . CYS B 1 80 ? -13.211 -13.391 -9.031 1 98.81 80 CYS B CA 1
ATOM 1811 C C . CYS B 1 80 ? -11.945 -13.953 -9.672 1 98.81 80 CYS B C 1
ATOM 1813 O O . CYS B 1 80 ? -11.539 -15.07 -9.375 1 98.81 80 CYS B O 1
ATOM 1815 N N . THR B 1 81 ? -11.312 -13.125 -10.5 1 98.56 81 THR B N 1
ATOM 1816 C CA . THR B 1 81 ? -10.055 -13.492 -11.148 1 98.56 81 THR B CA 1
ATOM 1817 C C . THR B 1 81 ? -8.953 -12.492 -10.789 1 98.56 81 THR B C 1
ATOM 1819 O O . THR B 1 81 ? -9.211 -11.297 -10.664 1 98.56 81 THR B O 1
ATOM 1822 N N . LYS B 1 82 ? -7.805 -13.023 -10.594 1 97.38 82 LYS B N 1
ATOM 1823 C CA . LYS B 1 82 ? -6.633 -12.172 -10.391 1 97.38 82 LYS B CA 1
ATOM 1824 C C . LYS B 1 82 ? -5.902 -11.93 -11.711 1 97.38 82 LYS B C 1
ATOM 1826 O O . LYS B 1 82 ? -5.32 -12.852 -12.281 1 97.38 82 LYS B O 1
ATOM 1831 N N . PRO B 1 83 ? -5.91 -10.68 -12.18 1 95.88 83 PRO B N 1
ATOM 1832 C CA . PRO B 1 83 ? -5.125 -10.406 -13.383 1 95.88 83 PRO B CA 1
ATOM 1833 C C . PRO B 1 83 ? -3.619 -10.406 -13.117 1 95.88 83 PRO B C 1
ATOM 1835 O O . PRO B 1 83 ? -3.193 -10.234 -11.969 1 95.88 83 PRO B O 1
ATOM 1838 N N . ALA B 1 84 ? -2.877 -10.594 -14.227 1 90.81 84 ALA B N 1
ATOM 1839 C CA . ALA B 1 84 ? -1.425 -10.469 -14.125 1 90.81 84 ALA B CA 1
ATOM 1840 C C . ALA B 1 84 ? -1.027 -9.07 -13.648 1 90.81 84 ALA B C 1
ATOM 1842 O O . ALA B 1 84 ? -1.614 -8.07 -14.07 1 90.81 84 ALA B O 1
ATOM 1843 N N . GLY B 1 85 ? -0.17 -9.047 -12.773 1 91.88 85 GLY B N 1
ATOM 1844 C CA . GLY B 1 85 ? 0.378 -7.762 -12.359 1 91.88 85 GLY B CA 1
ATOM 1845 C C . GLY B 1 85 ? -0.438 -7.086 -11.273 1 91.88 85 GLY B C 1
ATOM 1846 O O . GLY B 1 85 ? -0.157 -5.945 -10.898 1 91.88 85 GLY B O 1
ATOM 1847 N N . ALA B 1 86 ? -1.417 -7.793 -10.781 1 95.94 86 ALA B N 1
ATOM 1848 C CA . ALA B 1 86 ? -2.219 -7.207 -9.703 1 95.94 86 ALA B CA 1
ATOM 1849 C C . ALA B 1 86 ? -1.381 -7 -8.445 1 95.94 86 ALA B C 1
ATOM 1851 O O . ALA B 1 86 ? -0.559 -7.848 -8.094 1 95.94 86 ALA B O 1
ATOM 1852 N N . ASN B 1 87 ? -1.652 -5.863 -7.75 1 98.06 87 ASN B N 1
ATOM 1853 C CA . ASN B 1 87 ? -1.091 -5.707 -6.41 1 98.06 87 ASN B CA 1
ATOM 1854 C C . ASN B 1 87 ? -1.639 -6.758 -5.445 1 98.06 87 ASN B C 1
ATOM 1856 O O . ASN B 1 87 ? -2.844 -7.016 -5.422 1 98.06 87 ASN B O 1
ATOM 1860 N N . THR B 1 88 ? -0.735 -7.332 -4.703 1 98.44 88 THR B N 1
ATOM 1861 C CA . THR B 1 88 ? -1.098 -8.375 -3.75 1 98.44 88 THR B CA 1
ATOM 1862 C C . THR B 1 88 ? -0.423 -8.133 -2.402 1 98.44 88 THR B C 1
ATOM 1864 O O . THR B 1 88 ? 0.771 -7.832 -2.346 1 98.44 88 THR B O 1
ATOM 1867 N N . TRP B 1 89 ? -1.252 -8.25 -1.353 1 98.62 89 TRP B N 1
ATOM 1868 C CA . TRP B 1 89 ? -0.794 -8.195 0.032 1 98.62 89 TRP B CA 1
ATOM 1869 C C . TRP B 1 89 ? -1.052 -9.516 0.743 1 98.62 89 TRP B C 1
ATOM 1871 O O . TRP B 1 89 ? -2.111 -10.125 0.57 1 98.62 89 TRP B O 1
ATOM 1881 N N . SER B 1 90 ? -0.016 -9.984 1.589 1 97.44 90 SER B N 1
ATOM 1882 C CA . SER B 1 90 ? -0.166 -11.328 2.137 1 97.44 90 SER B CA 1
ATOM 1883 C C . SER B 1 90 ? 0.496 -11.445 3.506 1 97.44 90 SER B C 1
ATOM 1885 O O . SER B 1 90 ? 0.832 -12.547 3.947 1 97.44 90 SER B O 1
ATOM 1887 N N . THR B 1 91 ? 0.667 -10.359 4.215 1 95.56 91 THR B N 1
ATOM 1888 C CA . THR B 1 91 ? 1.449 -10.43 5.445 1 95.56 91 THR B CA 1
ATOM 1889 C C . THR B 1 91 ? 0.553 -10.742 6.641 1 95.56 91 THR B C 1
ATOM 1891 O O . THR B 1 91 ? 1.042 -11.109 7.711 1 95.56 91 THR B O 1
ATOM 1894 N N . GLY B 1 92 ? -0.719 -10.586 6.469 1 97.75 92 GLY B N 1
ATOM 1895 C CA . GLY B 1 92 ? -1.659 -10.859 7.543 1 97.75 92 GLY B CA 1
ATOM 1896 C C . GLY B 1 92 ? -2.096 -9.609 8.289 1 97.75 92 GLY B C 1
ATOM 1897 O O . GLY B 1 92 ? -3.055 -9.648 9.062 1 97.75 92 GLY B O 1
ATOM 1898 N N . GLU B 1 93 ? -1.379 -8.594 8.219 1 97.69 93 GLU B N 1
ATOM 1899 C CA . GLU B 1 93 ? -1.737 -7.262 8.695 1 97.69 93 GLU B CA 1
ATOM 1900 C C . GLU B 1 93 ? -1.313 -6.191 7.695 1 97.69 93 GLU B C 1
ATOM 1902 O O . GLU B 1 93 ? -0.254 -5.578 7.848 1 97.69 93 GLU B O 1
ATOM 1907 N N . ASP B 1 94 ? -2.092 -5.973 6.742 1 98.31 94 ASP B N 1
ATOM 1908 C CA . ASP B 1 94 ? -1.733 -5.125 5.613 1 98.31 94 ASP B CA 1
ATOM 1909 C C . ASP B 1 94 ? -2.516 -3.812 5.641 1 98.31 94 ASP B C 1
ATOM 1911 O O . ASP B 1 94 ? -3.715 -3.805 5.926 1 98.31 94 ASP B O 1
ATOM 1915 N N . ARG B 1 95 ? -1.878 -2.719 5.383 1 98.38 95 ARG B N 1
ATOM 1916 C CA . ARG B 1 95 ? -2.463 -1.393 5.211 1 98.38 95 ARG B CA 1
ATOM 1917 C C . ARG B 1 95 ? -2.404 -0.953 3.752 1 98.38 95 ARG B C 1
ATOM 1919 O O . ARG B 1 95 ? -1.335 -0.962 3.137 1 98.38 95 ARG B O 1
ATOM 1926 N N . VAL B 1 96 ? -3.541 -0.613 3.234 1 98.62 96 VAL B N 1
ATOM 1927 C CA . VAL B 1 96 ? -3.684 -0.088 1.88 1 98.62 96 VAL B CA 1
ATOM 1928 C C . VAL B 1 96 ? -4.254 1.328 1.932 1 98.62 96 VAL B C 1
ATOM 1930 O O . VAL B 1 96 ? -5.426 1.52 2.256 1 98.62 96 VAL B O 1
ATOM 1933 N N . THR B 1 97 ? -3.439 2.303 1.611 1 97.75 97 THR B N 1
ATOM 1934 C CA . THR B 1 97 ? -3.912 3.684 1.588 1 97.75 97 THR B CA 1
ATOM 1935 C C . THR B 1 97 ? -4.656 3.977 0.287 1 97.75 97 THR B C 1
ATOM 1937 O O . THR B 1 97 ? -4.219 3.568 -0.79 1 97.75 97 THR B O 1
ATOM 1940 N N . LEU B 1 98 ? -5.746 4.672 0.411 1 97.94 98 LEU B N 1
ATOM 1941 C CA . LEU B 1 98 ? -6.551 5.117 -0.719 1 97.94 98 LEU B CA 1
ATOM 1942 C C . LEU B 1 98 ? -6.059 6.461 -1.244 1 97.94 98 LEU B C 1
ATOM 1944 O O . LEU B 1 98 ? -6.508 7.512 -0.791 1 97.94 98 LEU B O 1
ATOM 1948 N N . HIS B 1 99 ? -5.258 6.391 -2.273 1 96.5 99 HIS B N 1
ATOM 1949 C CA . HIS B 1 99 ? -4.488 7.566 -2.662 1 96.5 99 HIS B CA 1
ATOM 1950 C C . HIS B 1 99 ? -5.246 8.406 -3.684 1 96.5 99 HIS B C 1
ATOM 1952 O O . HIS B 1 99 ? -4.859 9.547 -3.963 1 96.5 99 HIS B O 1
ATOM 1958 N N . LYS B 1 100 ? -6.379 7.867 -4.254 1 96.25 100 LYS B N 1
ATOM 1959 C CA . LYS B 1 100 ? -7.098 8.562 -5.32 1 96.25 100 LYS B CA 1
ATOM 1960 C C . LYS B 1 100 ? -8.602 8.328 -5.215 1 96.25 100 LYS B C 1
ATOM 1962 O O . LYS B 1 100 ? -9.039 7.25 -4.797 1 96.25 100 LYS B O 1
ATOM 1967 N N . ALA B 1 101 ? -9.336 9.344 -5.633 1 97.44 101 ALA B N 1
ATOM 1968 C CA . ALA B 1 101 ? -10.781 9.188 -5.715 1 97.44 101 ALA B CA 1
ATOM 1969 C C . ALA B 1 101 ? -11.164 8.188 -6.801 1 97.44 101 ALA B C 1
ATOM 1971 O O . ALA B 1 101 ? -10.438 8.008 -7.777 1 97.44 101 ALA B O 1
ATOM 1972 N N . GLY B 1 102 ? -12.391 7.574 -6.617 1 98.31 102 GLY B N 1
ATOM 1973 C CA . GLY B 1 102 ? -12.883 6.578 -7.555 1 98.31 102 GLY B CA 1
ATOM 1974 C C . GLY B 1 102 ? -13.172 5.238 -6.902 1 98.31 102 GLY B C 1
ATOM 1975 O O . GLY B 1 102 ? -13.156 5.121 -5.676 1 98.31 102 GLY B O 1
ATOM 1976 N N . ARG B 1 103 ? -13.383 4.254 -7.711 1 98.69 103 ARG B N 1
ATOM 1977 C CA . ARG B 1 103 ? -13.711 2.924 -7.203 1 98.69 103 ARG B CA 1
ATOM 1978 C C . ARG B 1 103 ? -12.453 2.076 -7.043 1 98.69 103 ARG B C 1
ATOM 1980 O O . ARG B 1 103 ? -11.547 2.137 -7.875 1 98.69 103 ARG B O 1
ATOM 1987 N N . ARG B 1 104 ? -12.445 1.31 -5.973 1 98.69 104 ARG B N 1
ATOM 1988 C CA . ARG B 1 104 ? -11.438 0.29 -5.719 1 98.69 104 ARG B CA 1
ATOM 1989 C C . ARG B 1 104 ? -12.078 -1.047 -5.367 1 98.69 104 ARG B C 1
ATOM 1991 O O . ARG B 1 104 ? -13.086 -1.088 -4.66 1 98.69 104 ARG B O 1
ATOM 1998 N N . TRP B 1 105 ? -11.5 -2.113 -5.883 1 98.94 105 TRP B N 1
ATOM 1999 C CA . TRP B 1 105 ? -12.031 -3.459 -5.695 1 98.94 105 TRP B CA 1
ATOM 2000 C C . TRP B 1 105 ? -10.977 -4.387 -5.098 1 98.94 105 TRP B C 1
ATOM 2002 O O . TRP B 1 105 ? -9.828 -4.406 -5.555 1 98.94 105 TRP B O 1
ATOM 2012 N N . PHE B 1 106 ? -11.398 -5.16 -4.094 1 98.94 106 PHE B N 1
ATOM 2013 C CA . PHE B 1 106 ? -10.5 -6.07 -3.4 1 98.94 106 PHE B CA 1
ATOM 2014 C C . PHE B 1 106 ? -11.102 -7.465 -3.303 1 98.94 106 PHE B C 1
ATOM 2016 O O . PHE B 1 106 ? -12.305 -7.609 -3.061 1 98.94 106 PHE B O 1
ATOM 2023 N N . ILE B 1 107 ? -10.242 -8.477 -3.516 1 98.94 107 ILE B N 1
ATOM 2024 C CA . ILE B 1 107 ? -10.68 -9.867 -3.365 1 98.94 107 ILE B CA 1
ATOM 2025 C C . ILE B 1 107 ? -9.609 -10.664 -2.619 1 98.94 107 ILE B C 1
ATOM 2027 O O . ILE B 1 107 ? -8.469 -10.203 -2.473 1 98.94 107 ILE B O 1
ATOM 2031 N N . CYS B 1 108 ? -9.984 -11.789 -2.084 1 98.94 108 CYS B N 1
ATOM 2032 C CA . CYS B 1 108 ? -9.039 -12.852 -1.778 1 98.94 108 CYS B CA 1
ATOM 2033 C C . CYS B 1 108 ? -8.984 -13.875 -2.91 1 98.94 108 CYS B C 1
ATOM 2035 O O . CYS B 1 108 ? -10.008 -14.43 -3.297 1 98.94 108 CYS B O 1
ATOM 2037 N N . ASP B 1 109 ? -7.852 -14.156 -3.445 1 98.19 109 ASP B N 1
ATOM 2038 C CA . ASP B 1 109 ? -7.797 -15.023 -4.617 1 98.19 109 ASP B CA 1
ATOM 2039 C C . ASP B 1 109 ? -7.379 -16.438 -4.23 1 98.19 109 ASP B C 1
ATOM 2041 O O . ASP B 1 109 ? -6.98 -17.234 -5.09 1 98.19 109 ASP B O 1
ATOM 2045 N N . ILE B 1 110 ? -7.41 -16.766 -2.947 1 98.06 110 ILE B N 1
ATOM 2046 C CA . ILE B 1 110 ? -7.066 -18.109 -2.48 1 98.06 110 ILE B CA 1
ATOM 2047 C C . ILE B 1 110 ? -8.281 -19.031 -2.604 1 98.06 110 ILE B C 1
ATOM 2049 O O . ILE B 1 110 ? -9.336 -18.75 -2.029 1 98.06 110 ILE B O 1
ATOM 2053 N N . GLY B 1 111 ? -8.102 -20.156 -3.367 1 97.88 111 GLY B N 1
ATOM 2054 C CA . GLY B 1 111 ? -9.211 -21.078 -3.545 1 97.88 111 GLY B CA 1
ATOM 2055 C C . GLY B 1 111 ? -10.477 -20.422 -4.047 1 97.88 111 GLY B C 1
ATOM 2056 O O . GLY B 1 111 ? -10.438 -19.672 -5.023 1 97.88 111 GLY B O 1
ATOM 2057 N N . GLU B 1 112 ? -11.625 -20.719 -3.377 1 98.69 112 GLU B N 1
ATOM 2058 C CA . GLU B 1 112 ? -12.914 -20.141 -3.752 1 98.69 112 GLU B CA 1
ATOM 2059 C C . GLU B 1 112 ? -13.367 -19.078 -2.748 1 98.69 112 GLU B C 1
ATOM 2061 O O . GLU B 1 112 ? -14.562 -18.891 -2.527 1 98.69 112 GLU B O 1
ATOM 2066 N N . HIS B 1 113 ? -12.398 -18.406 -2.143 1 98.88 113 HIS B N 1
ATOM 2067 C CA . HIS B 1 113 ? -12.719 -17.453 -1.082 1 98.88 113 HIS B CA 1
ATOM 2068 C C . HIS B 1 113 ? -13.492 -16.266 -1.627 1 98.88 113 HIS B C 1
ATOM 2070 O O . HIS B 1 113 ? -14.344 -15.695 -0.93 1 98.88 113 HIS B O 1
ATOM 2076 N N . CYS B 1 114 ? -13.195 -15.961 -2.854 1 98.88 114 CYS B N 1
ATOM 2077 C CA . CYS B 1 114 ? -13.922 -14.875 -3.502 1 98.88 114 CYS B CA 1
ATOM 2078 C C . CYS B 1 114 ? -15.305 -15.328 -3.955 1 98.88 114 CYS B C 1
ATOM 2080 O O . CYS B 1 114 ? -16.312 -14.75 -3.553 1 98.88 114 CYS B O 1
ATOM 2082 N N . GLU B 1 115 ? -15.359 -16.359 -4.68 1 98.5 115 GLU B N 1
ATOM 2083 C CA . GLU B 1 115 ? -16.578 -16.812 -5.359 1 98.5 115 GLU B CA 1
ATOM 2084 C C . GLU B 1 115 ? -17.594 -17.344 -4.363 1 98.5 115 GLU B C 1
ATOM 2086 O O . GLU B 1 115 ? -18.781 -17.031 -4.453 1 98.5 115 GLU B O 1
ATOM 2091 N N . LYS B 1 116 ? -17.125 -18.141 -3.457 1 98.56 116 LYS B N 1
ATOM 2092 C CA . LYS B 1 116 ? -18.062 -18.844 -2.564 1 98.56 116 LYS B CA 1
ATOM 2093 C C . LYS B 1 116 ? -17.953 -18.297 -1.142 1 98.56 116 LYS B C 1
ATOM 2095 O O . LYS B 1 116 ? -18.922 -18.344 -0.385 1 98.56 116 LYS B O 1
ATOM 2100 N N . GLY B 1 117 ? -16.797 -17.734 -0.854 1 98.75 117 GLY B N 1
ATOM 2101 C CA . GLY B 1 117 ? -16.562 -17.312 0.516 1 98.75 117 GLY B CA 1
ATOM 2102 C C . GLY B 1 117 ? -16.969 -15.883 0.778 1 98.75 117 GLY B C 1
ATOM 2103 O O . GLY B 1 117 ? -16.969 -15.43 1.926 1 98.75 117 GLY B O 1
ATOM 2104 N N . GLY B 1 118 ? -17.234 -15.109 -0.272 1 98.75 118 GLY B N 1
ATOM 2105 C CA . GLY B 1 118 ? -17.703 -13.742 -0.121 1 98.75 118 GLY B CA 1
ATOM 2106 C C . GLY B 1 118 ? -16.594 -12.773 0.256 1 98.75 118 GLY B C 1
ATOM 2107 O O . GLY B 1 118 ? -16.859 -11.656 0.704 1 98.75 118 GLY B O 1
ATOM 2108 N N . MET B 1 119 ? -15.32 -13.18 0.069 1 98.94 119 MET B N 1
ATOM 2109 C CA . MET B 1 119 ? -14.203 -12.312 0.431 1 98.94 119 MET B CA 1
ATOM 2110 C C . MET B 1 119 ? -13.875 -11.352 -0.706 1 98.94 119 MET B C 1
ATOM 2112 O O . MET B 1 119 ? -12.812 -11.453 -1.321 1 98.94 119 MET B O 1
ATOM 2116 N N . LYS B 1 120 ? -14.75 -10.461 -0.893 1 98.94 120 LYS B N 1
ATOM 2117 C CA . LYS B 1 120 ? -14.625 -9.406 -1.894 1 98.94 120 LYS B CA 1
ATOM 2118 C C . LYS B 1 120 ? -15.508 -8.211 -1.549 1 98.94 120 LYS B C 1
ATOM 2120 O O . LYS B 1 120 ? -16.578 -8.367 -0.967 1 98.94 120 LYS B O 1
ATOM 2125 N N . PHE B 1 121 ? -15.031 -7.035 -1.866 1 98.94 121 PHE B N 1
ATOM 2126 C CA . PHE B 1 121 ? -15.836 -5.82 -1.758 1 98.94 121 PHE B CA 1
ATOM 2127 C C . PHE B 1 121 ? -15.25 -4.707 -2.619 1 98.94 121 PHE B C 1
ATOM 2129 O O . PHE B 1 121 ? -14.125 -4.824 -3.117 1 98.94 121 PHE B O 1
ATOM 2136 N N . LYS B 1 122 ? -16.031 -3.715 -2.77 1 98.81 122 LYS B N 1
ATOM 2137 C CA . LYS B 1 122 ? -15.609 -2.471 -3.402 1 98.81 122 LYS B CA 1
ATOM 2138 C C . LYS B 1 122 ? -15.852 -1.276 -2.482 1 98.81 122 LYS B C 1
ATOM 2140 O O . LYS B 1 122 ? -16.719 -1.327 -1.603 1 98.81 122 LYS B O 1
ATOM 2145 N N . VAL B 1 123 ? -15.078 -0.304 -2.717 1 98.75 123 VAL B N 1
ATOM 2146 C CA . VAL B 1 123 ? -15.328 0.988 -2.084 1 98.75 123 VAL B CA 1
ATOM 2147 C C . VAL B 1 123 ? -15.383 2.082 -3.146 1 98.75 123 VAL B C 1
ATOM 2149 O O . VAL B 1 123 ? -14.789 1.945 -4.219 1 98.75 123 VAL B O 1
ATOM 2152 N N . THR B 1 124 ? -16.141 3.16 -2.836 1 98.25 124 THR B N 1
ATOM 2153 C CA . THR B 1 124 ? -16.062 4.426 -3.557 1 98.25 124 THR B CA 1
ATOM 2154 C C . THR B 1 124 ? -15.352 5.484 -2.719 1 98.25 124 THR B C 1
ATOM 2156 O O . THR B 1 124 ? -15.797 5.816 -1.618 1 98.25 124 THR B O 1
ATOM 2159 N N . VAL B 1 125 ? -14.258 5.953 -3.271 1 98 125 VAL B N 1
ATOM 2160 C CA . VAL B 1 125 ? -13.422 6.914 -2.561 1 98 125 VAL B CA 1
ATOM 2161 C C . VAL B 1 125 ? -13.742 8.328 -3.039 1 98 125 VAL B C 1
ATOM 2163 O O . VAL B 1 125 ? -13.625 8.633 -4.23 1 98 125 VAL B O 1
ATOM 2166 N N . ASP B 1 126 ? -14.102 9.172 -2.096 1 96.88 126 ASP B N 1
ATOM 2167 C CA . ASP B 1 126 ? -14.367 10.57 -2.412 1 96.88 126 ASP B CA 1
ATOM 2168 C C . ASP B 1 126 ? -13.125 11.422 -2.191 1 96.88 126 ASP B C 1
ATOM 2170 O O . ASP B 1 126 ? -12.219 11.031 -1.452 1 96.88 126 ASP B O 1
ATOM 2174 N N . GLU B 1 127 ? -13.078 12.648 -2.891 1 93.94 127 GLU B N 1
ATOM 2175 C CA . GLU B 1 127 ? -12.023 13.609 -2.584 1 93.94 127 GLU B CA 1
ATOM 2176 C C . GLU B 1 127 ? -12.078 14.047 -1.122 1 93.94 127 GLU B C 1
ATOM 2178 O O . GLU B 1 127 ? -13.164 14.18 -0.552 1 93.94 127 GLU B O 1
ATOM 2183 N N . ALA B 1 128 ? -10.789 14.195 -0.675 1 82 128 ALA B N 1
ATOM 2184 C CA . ALA B 1 128 ? -10.742 14.688 0.7 1 82 128 ALA B CA 1
ATOM 2185 C C . ALA B 1 128 ? -11.43 16.047 0.818 1 82 128 ALA B C 1
ATOM 2187 O O . ALA B 1 128 ? -11.25 16.922 -0.041 1 82 128 ALA B O 1
ATOM 2188 N N . GLY B 1 129 ? -12.133 16.25 1.86 1 68.5 129 GLY B N 1
ATOM 2189 C CA . GLY B 1 129 ? -12.82 17.516 2.078 1 68.5 129 GLY B CA 1
ATOM 2190 C C . GLY B 1 129 ? -14.148 17.594 1.355 1 68.5 129 GLY B C 1
ATOM 2191 O O . GLY B 1 129 ? -14.828 18.625 1.428 1 68.5 129 GLY B O 1
ATOM 2192 N N . ALA B 1 130 ? -14.281 16.734 0.414 1 55.62 130 ALA B N 1
ATOM 2193 C CA . ALA B 1 130 ? -15.586 16.844 -0.241 1 55.62 130 ALA B CA 1
ATOM 2194 C C . ALA B 1 130 ? -16.719 16.75 0.774 1 55.62 130 ALA B C 1
ATOM 2196 O O . ALA B 1 130 ? -16.875 15.734 1.449 1 55.62 130 ALA B O 1
ATOM 2197 N N . LEU B 1 131 ? -16.844 17.844 1.494 1 50.97 131 LEU B N 1
ATOM 2198 C CA . LEU B 1 131 ? -18.016 17.969 2.346 1 50.97 131 LEU B CA 1
ATOM 2199 C C . LEU B 1 131 ? -19.25 17.375 1.666 1 50.97 131 LEU B C 1
ATOM 2201 O O . LEU B 1 131 ? -19.359 17.422 0.439 1 50.97 131 LEU B O 1
ATOM 2205 N N . PRO B 1 132 ? -19.859 16.422 2.311 1 50.06 132 PRO B N 1
ATOM 2206 C CA . PRO B 1 132 ? -21.094 15.953 1.678 1 50.06 132 PRO B CA 1
ATOM 2207 C C . PRO B 1 132 ? -21.891 17.094 1.048 1 50.06 132 PRO B C 1
ATOM 2209 O O . PRO B 1 132 ? -21.812 18.234 1.512 1 50.06 132 PRO B O 1
ATOM 2212 N N . PRO B 1 133 ? -22.219 16.922 -0.142 1 43 133 PRO B N 1
ATOM 2213 C CA . PRO B 1 133 ? -23.078 17.984 -0.66 1 43 133 PRO B CA 1
ATOM 2214 C C . PRO B 1 133 ? -24.125 18.453 0.358 1 43 133 PRO B C 1
ATOM 2216 O O . PRO B 1 133 ? -24.609 17.656 1.161 1 43 133 PRO B O 1
ATOM 2219 N N . ASN B 1 134 ? -23.953 19.641 0.816 1 41.06 134 ASN B N 1
ATOM 2220 C CA . ASN B 1 134 ? -25.047 20.234 1.578 1 41.06 134 ASN B CA 1
ATOM 2221 C C . ASN B 1 134 ? -26.406 19.734 1.095 1 41.06 134 ASN B C 1
ATOM 2223 O O . ASN B 1 134 ? -26.719 19.828 -0.094 1 41.06 134 ASN B O 1
ATOM 2227 N N . GLY B 1 135 ? -26.875 18.625 1.677 1 42.69 135 GLY B N 1
ATOM 2228 C CA . GLY B 1 135 ? -28.281 18.391 1.366 1 42.69 135 GLY B CA 1
ATOM 2229 C C . GLY B 1 135 ? -29.078 19.656 1.176 1 42.69 135 GLY B C 1
ATOM 2230 O O . GLY B 1 135 ? -28.672 20.719 1.653 1 42.69 135 GLY B O 1
ATOM 2231 N N . PRO B 1 136 ? -29.984 19.719 0.184 1 44.91 136 PRO B N 1
ATOM 2232 C CA . PRO B 1 136 ? -30.766 20.953 -0.023 1 44.91 136 PRO B CA 1
ATOM 2233 C C . PRO B 1 136 ? -31.219 21.594 1.287 1 44.91 136 PRO B C 1
ATOM 2235 O O . PRO B 1 136 ? -31.469 20.875 2.266 1 44.91 136 PRO B O 1
ATOM 2238 N N . PRO B 1 137 ? -30.891 22.812 1.471 1 44.16 137 PRO B N 1
ATOM 2239 C CA . PRO B 1 137 ? -31.391 23.453 2.682 1 44.16 137 PRO B CA 1
ATOM 2240 C C . PRO B 1 137 ? -32.812 23.047 3.018 1 44.16 137 PRO B C 1
ATOM 2242 O O . PRO B 1 137 ? -33.625 22.766 2.115 1 44.16 137 PRO B O 1
ATOM 2245 N N . ALA B 1 138 ? -33 22.359 4.148 1 45.28 138 ALA B N 1
ATOM 2246 C CA . ALA B 1 138 ? -34.375 22.031 4.602 1 45.28 138 ALA B CA 1
ATOM 2247 C C . ALA B 1 138 ? -35.344 23.156 4.27 1 45.28 138 ALA B C 1
ATOM 2249 O O . ALA B 1 138 ? -35 24.344 4.379 1 45.28 138 ALA B O 1
ATOM 2250 N N . PRO B 1 139 ? -36.375 22.844 3.529 1 43.09 139 PRO B N 1
ATOM 2251 C CA . PRO B 1 139 ? -37.344 23.906 3.266 1 43.09 139 PRO B CA 1
ATOM 2252 C C . PRO B 1 139 ? -37.719 24.688 4.523 1 43.09 139 PRO B C 1
ATOM 2254 O O . PRO B 1 139 ? -37.75 24.125 5.621 1 43.09 139 PRO B O 1
ATOM 2257 N N . SER B 1 140 ? -37.25 25.906 4.637 1 38 140 SER B N 1
ATOM 2258 C CA . SER B 1 140 ? -37.656 26.781 5.727 1 38 140 SER B CA 1
ATOM 2259 C C . SER B 1 140 ? -39.156 26.688 6.012 1 38 140 SER B C 1
ATOM 2261 O O . SER B 1 140 ? -39.969 27.016 5.156 1 38 140 SER B O 1
ATOM 2263 N N . ASN B 1 141 ? -39.562 25.578 6.738 1 37.59 141 ASN B N 1
ATOM 2264 C CA . ASN B 1 141 ? -40.969 25.531 7.121 1 37.59 141 ASN B CA 1
ATOM 2265 C C . ASN B 1 141 ? -41.438 26.875 7.637 1 37.59 141 ASN B C 1
ATOM 2267 O O . ASN B 1 141 ? -40.781 27.547 8.422 1 37.59 141 ASN B O 1
ATOM 2271 N N . PRO B 1 142 ? -42.375 27.5 6.977 1 41.44 142 PRO B N 1
ATOM 2272 C CA . PRO B 1 142 ? -42.969 28.766 7.445 1 41.44 142 PRO B CA 1
ATOM 2273 C C . PRO B 1 142 ? -43.344 28.734 8.922 1 41.44 142 PRO B C 1
ATOM 2275 O O . PRO B 1 142 ? -43.656 27.672 9.453 1 41.44 142 PRO B O 1
ATOM 2278 N N . ALA B 1 143 ? -42.781 29.641 9.828 1 34.81 143 ALA B N 1
ATOM 2279 C CA . ALA B 1 143 ? -42.938 29.906 11.25 1 34.81 143 ALA B CA 1
ATOM 2280 C C . ALA B 1 143 ? -44.375 29.828 11.695 1 34.81 143 ALA B C 1
ATOM 2282 O O . ALA B 1 143 ? -45.219 30.656 11.289 1 34.81 143 ALA B O 1
ATOM 2283 N N . GLY B 1 144 ? -44.969 28.578 11.586 1 35.66 144 GLY B N 1
ATOM 2284 C CA . GLY B 1 144 ? -46.312 28.594 12.117 1 35.66 144 GLY B CA 1
ATOM 2285 C C . GLY B 1 144 ? -46.406 29.203 13.508 1 35.66 144 GLY B C 1
ATOM 2286 O O . GLY B 1 144 ? -45.469 29.078 14.312 1 35.66 144 GLY B O 1
ATOM 2287 N N . LYS B 1 145 ? -47.219 30.266 13.797 1 35.25 145 LYS B N 1
ATOM 2288 C CA . LYS B 1 145 ? -47.625 31.031 14.977 1 35.25 145 LYS B CA 1
ATOM 2289 C C . LYS B 1 145 ? -48 30.094 16.125 1 35.25 145 LYS B C 1
ATOM 2291 O O . LYS B 1 145 ? -49.062 29.469 16.078 1 35.25 145 LYS B O 1
ATOM 2296 N N . VAL B 1 146 ? -47.094 29.297 16.656 1 33.19 146 VAL B N 1
ATOM 2297 C CA . VAL B 1 146 ? -47.438 28.453 17.781 1 33.19 146 VAL B CA 1
ATOM 2298 C C . VAL B 1 146 ? -47.969 29.312 18.938 1 33.19 146 VAL B C 1
ATOM 2300 O O . VAL B 1 146 ? -47.406 30.375 19.219 1 33.19 146 VAL B O 1
ATOM 2303 N N . HIS B 1 147 ? -49.219 29.328 19.203 1 36.47 147 HIS B N 1
ATOM 2304 C CA . HIS B 1 147 ? -49.969 29.875 20.328 1 36.47 147 HIS B CA 1
ATOM 2305 C C . HIS B 1 147 ? -49.406 29.375 21.656 1 36.47 147 HIS B C 1
ATOM 2307 O O . HIS B 1 147 ? -49.25 28.172 21.859 1 36.47 147 HIS B O 1
ATOM 2313 N N . ALA B 1 148 ? -48.562 30.156 22.344 1 33.25 148 ALA B N 1
ATOM 2314 C CA . ALA B 1 148 ? -47.812 30.047 23.594 1 33.25 148 ALA B CA 1
ATOM 2315 C C . ALA B 1 148 ? -48.719 29.594 24.734 1 33.25 148 ALA B C 1
ATOM 2317 O O . ALA B 1 148 ? -49.562 30.359 25.219 1 33.25 148 ALA B O 1
ATOM 2318 N N . LYS B 1 149 ? -49.344 28.359 24.656 1 33.88 149 LYS B N 1
ATOM 2319 C CA . LYS B 1 149 ? -50.188 28 25.797 1 33.88 149 LYS B CA 1
ATOM 2320 C C . LYS B 1 149 ? -49.344 28 27.094 1 33.88 149 LYS B C 1
ATOM 2322 O O . LYS B 1 149 ? -48.219 27.547 27.094 1 33.88 149 LYS B O 1
ATOM 2327 N N . HIS B 1 150 ? -49.531 28.969 27.969 1 31.05 150 HIS B N 1
ATOM 2328 C CA . HIS B 1 150 ? -49.094 29.281 29.312 1 31.05 150 HIS B CA 1
ATOM 2329 C C . HIS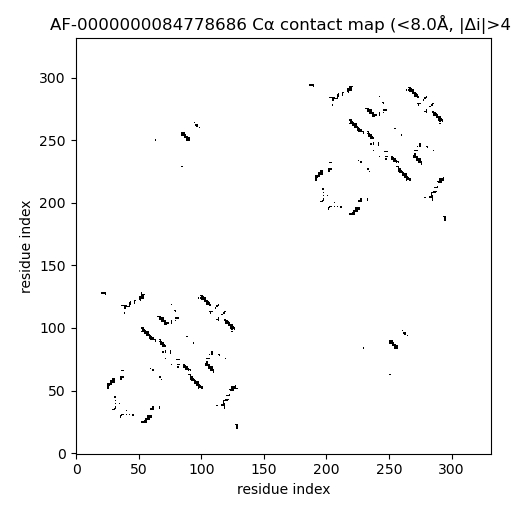 B 1 150 ? -49.219 28.078 30.25 1 31.05 150 HIS B C 1
ATOM 2331 O O . HIS B 1 150 ? -50.344 27.625 30.516 1 31.05 150 HIS B O 1
ATOM 2337 N N . PHE B 1 151 ? -48.469 26.922 30.016 1 30.22 151 PHE B N 1
ATOM 2338 C CA . PHE B 1 151 ? -48.625 25.797 30.922 1 30.22 151 PHE B CA 1
ATOM 2339 C C . PHE B 1 151 ? -48.219 26.188 32.344 1 30.22 151 PHE B C 1
ATOM 2341 O O . PHE B 1 151 ? -47.219 26.875 32.531 1 30.22 151 PHE B O 1
ATOM 2348 N N . GLY B 1 152 ? -49.156 26.266 33.281 1 29.2 152 GLY B N 1
ATOM 2349 C CA . GLY B 1 152 ? -49.25 26.547 34.719 1 29.2 152 GLY B CA 1
ATOM 2350 C C . GLY B 1 152 ? -48.344 25.641 35.531 1 29.2 152 GLY B C 1
ATOM 2351 O O . GLY B 1 152 ? -48.344 24.422 35.375 1 29.2 152 GLY B O 1
ATOM 2352 N N . VAL B 1 153 ? -47.125 26.094 36.031 1 28.55 153 VAL B N 1
ATOM 2353 C CA . VAL B 1 153 ? -46 25.594 36.812 1 28.55 153 VAL B CA 1
ATOM 2354 C C . VAL B 1 153 ? -46.5 25.016 38.125 1 28.55 153 VAL B C 1
ATOM 2356 O O . VAL B 1 153 ? -46.969 25.75 39 1 28.55 153 VAL B O 1
ATOM 2359 N N . 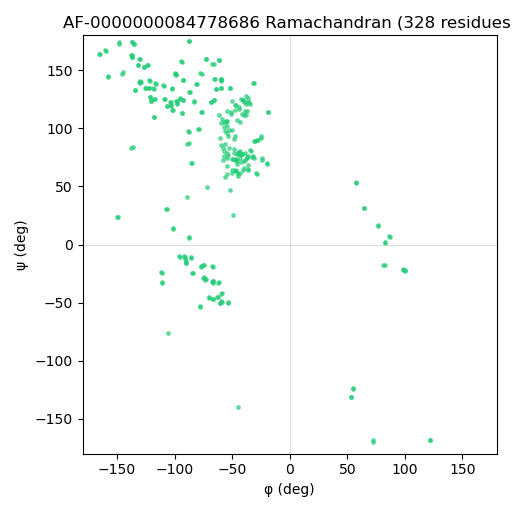ALA B 1 154 ? -47.25 23.891 38.125 1 29.5 154 ALA B N 1
ATOM 2360 C CA . ALA B 1 154 ? -47.719 23.281 39.375 1 29.5 154 ALA B CA 1
ATOM 2361 C C . ALA B 1 154 ? -46.562 22.984 40.312 1 29.5 154 ALA B C 1
ATOM 2363 O O . ALA B 1 154 ? -45.562 22.391 39.906 1 29.5 154 ALA B O 1
ATOM 2364 N N . ALA B 1 155 ? -46.406 23.797 41.375 1 29.83 155 ALA B N 1
ATOM 2365 C CA . ALA B 1 155 ? -45.5 23.891 42.531 1 29.83 155 ALA B CA 1
ATOM 2366 C C . ALA B 1 155 ? -45.469 22.594 43.312 1 29.83 155 ALA B C 1
ATOM 2368 O O . ALA B 1 155 ? -46.469 22.141 43.844 1 29.83 155 ALA B O 1
ATOM 2369 N N . VAL B 1 156 ? -44.719 21.578 42.812 1 31.58 156 VAL B N 1
ATOM 2370 C CA . VAL B 1 156 ? -44.562 20.266 43.438 1 31.58 156 VAL B CA 1
ATOM 2371 C C . VAL B 1 156 ? -44.031 20.438 44.844 1 31.58 156 VAL B C 1
ATOM 2373 O O . VAL B 1 156 ? -42.938 21 45.062 1 31.58 156 VAL B O 1
ATOM 2376 N N . THR B 1 157 ? -44.875 20.641 45.875 1 28.47 157 THR B N 1
ATOM 2377 C CA . THR B 1 157 ? -44.656 20.75 47.312 1 28.47 157 THR B CA 1
ATOM 2378 C C . THR B 1 157 ? -43.969 19.516 47.875 1 28.47 157 THR B C 1
ATOM 2380 O O . THR B 1 157 ? -44.5 18.406 47.75 1 28.47 157 THR B O 1
ATOM 2383 N N . ALA B 1 158 ? -42.656 19.375 47.75 1 28 158 ALA B N 1
ATOM 2384 C CA . ALA B 1 158 ? -41.844 18.281 48.281 1 28 158 ALA B CA 1
ATOM 2385 C C . ALA B 1 158 ? -41.969 18.203 49.812 1 28 158 ALA B C 1
ATOM 2387 O O . ALA B 1 158 ? -41.594 19.156 50.5 1 28 158 ALA B O 1
ATOM 2388 N N . LEU B 1 159 ? -43 17.5 50.375 1 25.39 159 LEU B N 1
ATOM 2389 C CA . LEU B 1 159 ? -43.312 17.25 51.781 1 25.39 159 LEU B CA 1
ATOM 2390 C C . LEU B 1 159 ? -42.156 16.547 52.469 1 25.39 159 LEU B C 1
ATOM 2392 O O . LEU B 1 159 ? -41.75 15.438 52.062 1 25.39 159 LEU B O 1
ATOM 2396 N N . ALA B 1 160 ? -41.125 17.203 52.938 1 27.98 160 ALA B N 1
ATOM 2397 C CA . ALA B 1 160 ? -40.031 16.734 53.781 1 27.98 160 ALA B CA 1
ATOM 2398 C C . ALA B 1 160 ? -40.531 16.141 55.094 1 27.98 160 ALA B C 1
ATOM 2400 O O . ALA B 1 160 ? -41.156 16.828 55.906 1 27.98 160 ALA B O 1
ATOM 2401 N N . ALA B 1 161 ? -41.062 14.93 55.094 1 25.03 161 ALA B N 1
ATOM 2402 C CA . ALA B 1 161 ? -41.625 14.297 56.25 1 25.03 161 ALA B CA 1
ATOM 2403 C C . ALA B 1 161 ? -40.625 14.211 57.406 1 25.03 161 ALA B C 1
ATOM 2405 O O . ALA B 1 161 ? -39.5 13.727 57.219 1 25.03 161 ALA B O 1
ATOM 2406 N N . ALA B 1 162 ? -40.656 15.094 58.344 1 27.05 162 ALA B N 1
ATOM 2407 C CA . ALA B 1 162 ? -39.969 15.219 59.625 1 27.05 162 ALA B CA 1
ATOM 2408 C C . ALA B 1 162 ? -40.188 13.969 60.469 1 27.05 162 ALA B C 1
ATOM 2410 O O . ALA B 1 162 ? -41.344 13.547 60.688 1 27.05 162 ALA B O 1
ATOM 2411 N N . ALA B 1 163 ? -39.25 13 60.438 1 27.22 163 ALA B N 1
ATOM 2412 C CA . ALA B 1 163 ? -39.25 11.828 61.312 1 27.22 163 ALA B CA 1
ATOM 2413 C C . ALA B 1 163 ? -39.375 12.227 62.781 1 27.22 163 ALA B C 1
ATOM 2415 O O . ALA B 1 163 ? -38.406 12.719 63.375 1 27.22 163 ALA B O 1
ATOM 2416 N N . LEU B 1 164 ? -40.312 13.117 63.125 1 22.11 164 LEU B N 1
ATOM 2417 C CA . LEU B 1 164 ? -40.5 13.508 64.5 1 22.11 164 LEU B CA 1
ATOM 2418 C C . LEU B 1 164 ? -40.5 12.289 65.438 1 22.11 164 LEU B C 1
ATOM 2420 O O . LEU B 1 164 ? -40.656 11.156 65 1 22.11 164 LEU B O 1
ATOM 2424 N N . VAL B 1 165 ? -41.438 12.445 66.375 1 27.22 165 VAL B N 1
ATOM 2425 C CA . VAL B 1 165 ? -41.719 12.641 67.812 1 27.22 165 VAL B CA 1
ATOM 2426 C C . VAL B 1 165 ? -42.25 11.336 68.375 1 27.22 165 VAL B C 1
ATOM 2428 O O . VAL B 1 165 ? -41.781 10.93 69.5 1 27.22 165 VAL B O 1
ATOM 2431 N N . LEU B 1 166 ? -43.5 10.758 68.25 1 24.47 166 LEU B N 1
ATOM 2432 C CA . LEU B 1 166 ? -43.969 9.945 69.375 1 24.47 166 LEU B CA 1
ATOM 2433 C C . LEU B 1 166 ? -43.375 8.547 69.312 1 24.47 166 LEU B C 1
ATOM 2435 O O . LEU B 1 166 ? -43.156 8 68.25 1 24.47 166 LEU B O 1
#